Protein AF-A0A257NA33-F1 (afdb_monomer)

Mean predicted aligned error: 7.88 Å

Foldseek 3Di:
DDDLVVLLVVLLVLLVPFDLLLLLLLLLLLLLLLLLLCLPLPDHRVPLDDLVLVLLLNLLLLLLSLVSLLCSVPVDDAPVVLNLVSLVSLVVSLVSNCVVPVQGSSNLSSLSSSLSNLSSDPDPDDSCVVCCVPDPDDDHSSNSSSSSLSSSCSNPRQVQSSVLSVVSSVCSVPDGSNQSQLDASGPDDDDPSSVVSNVSSVVSQVVSVQLCVLSVVVSVSSNHSHDDPSVLSVCLSCPDPVQVVVDRNSSNVVSVVSDPPPPPVPVVVVVVVVVVVVD

Solvent-accessible surface area (backbone atoms only — not comparable to full-atom values): 15005 Å² total; per-residue (Å²): 134,88,60,62,67,64,51,38,54,50,45,35,63,57,38,73,78,50,57,68,50,42,32,27,34,51,6,33,53,32,17,60,73,24,49,38,32,38,23,42,98,86,60,63,53,48,68,48,43,60,81,91,45,44,63,59,33,52,49,28,41,52,49,39,45,51,44,36,52,47,36,49,69,61,75,51,90,68,66,57,69,66,48,50,54,32,48,51,45,25,49,51,49,24,50,46,17,44,76,70,41,82,87,40,44,36,32,25,23,37,45,5,34,44,24,16,34,49,27,61,56,89,70,85,69,65,74,41,66,79,51,49,86,78,49,97,63,90,57,51,32,41,52,18,18,25,49,3,45,44,32,47,34,69,60,71,62,44,66,65,56,52,49,42,52,54,49,51,60,61,40,59,81,77,48,57,35,54,62,57,60,35,37,40,66,51,96,58,88,74,54,71,66,55,53,50,40,42,51,49,21,52,54,48,53,58,71,64,72,39,51,51,61,60,56,52,54,52,50,50,36,39,48,67,20,44,83,77,63,64,69,60,50,51,51,61,72,59,61,54,70,75,42,58,75,62,35,61,46,46,38,31,50,52,54,52,68,70,50,77,79,74,69,70,60,59,65,55,47,52,52,48,55,56,57,67,72,74,114

Sequence (279 aa):
MFDRRRFKDDIETRLRKVPEDKCIAFAVRSAMRVLPLLADRQGVPFRHWKPENKSNYLLAILKNTARGVEYVLTKGHIDYAAAIADAHIIHVAYVEACYHDVDCSTVYAANAAYTAYTACAEYPLTAYEYAHALVPNTYNYKTAAAYTADAAIDVNADVDIIREIQQDLADLEKMIAEKLLQQPLWSKATTKEWQHINSRFRFAVLKLNAGFEVWLDWYDDRLQGKPIDIKLLRQWNNVPKDIQKQGVVAINAYLKSLLPKVETRSVFESCLRYFQRLW

Secondary structure (DSSP, 8-state):
---HHHHHHHHHHHHTTS-HHHHHHHHHHHHHHHGGGGG-SSSSTTTTS-TTTHHHHHHHHHHHHHHHHHHHHH-----HHHHHHHHHHHHHHHHHHHHH-TT-HHHHHHHHHHHHHHHH----STTHHHHTTT--S---HHHHHHHHHHHHHTTT--HHHHHHHHHHHHHHTTS-HHHHHTS-S-SSPPPHHHHHHHHHHHHHHHHT-SSTHHHHHHHHHHHTT----HHHHHHHHT--HHHHTT-HHHHHHHHHHTS----THHHHHHHHHHHTT--

Radius of gyration: 19.15 Å; Cα contacts (8 Å, |Δi|>4): 330; chains: 1; bounding box: 53×40×60 Å

pLDDT: mean 81.94, std 16.79, range [34.72, 98.44]

Structure (mmCIF, N/CA/C/O backbone):
data_AF-A0A257NA33-F1
#
_entry.id   AF-A0A257NA33-F1
#
loop_
_atom_site.group_PDB
_atom_site.id
_atom_site.type_symbol
_atom_site.label_atom_id
_atom_site.label_alt_id
_atom_site.label_comp_id
_atom_site.label_asym_id
_atom_site.label_entity_id
_atom_site.label_seq_id
_atom_site.pdbx_PDB_ins_code
_atom_site.Cartn_x
_atom_site.Cartn_y
_atom_site.Cartn_z
_atom_site.occupancy
_atom_site.B_iso_or_equiv
_atom_site.auth_seq_id
_atom_site.auth_comp_id
_atom_site.auth_asym_id
_atom_site.auth_atom_id
_atom_site.pdbx_PDB_model_num
ATOM 1 N N . MET A 1 1 ? 6.293 20.233 -21.078 1.00 74.94 1 MET A N 1
ATOM 2 C CA . MET A 1 1 ? 4.997 19.705 -20.605 1.00 74.94 1 MET A CA 1
ATOM 3 C C . MET A 1 1 ? 5.117 18.191 -20.543 1.00 74.94 1 MET A C 1
ATOM 5 O O . MET A 1 1 ? 5.649 17.621 -21.487 1.00 74.94 1 MET A O 1
ATOM 9 N N . PHE A 1 2 ? 4.746 17.564 -19.427 1.00 83.25 2 PHE A N 1
ATOM 10 C CA . PHE A 1 2 ? 4.781 16.106 -19.278 1.00 83.25 2 PHE A CA 1
ATOM 11 C C . PHE A 1 2 ? 3.607 15.480 -20.048 1.00 83.25 2 PHE A C 1
ATOM 13 O O . PHE A 1 2 ? 2.466 15.892 -19.850 1.00 83.25 2 PHE A O 1
ATOM 20 N N . ASP A 1 3 ? 3.885 14.526 -20.940 1.00 88.38 3 ASP A N 1
ATOM 21 C CA . ASP A 1 3 ? 2.857 13.800 -21.696 1.00 88.38 3 ASP A CA 1
ATOM 22 C C . ASP A 1 3 ? 2.448 12.538 -20.930 1.00 88.38 3 ASP A C 1
ATOM 24 O O . ASP A 1 3 ? 3.084 11.485 -21.024 1.00 88.38 3 ASP A O 1
ATOM 28 N N . ARG A 1 4 ? 1.379 12.672 -20.142 1.00 83.50 4 ARG A N 1
ATOM 29 C CA . ARG A 1 4 ? 0.862 11.605 -19.284 1.00 83.50 4 ARG A CA 1
ATOM 30 C C . ARG A 1 4 ? 0.393 10.387 -20.072 1.00 83.50 4 ARG A C 1
ATOM 32 O O . ARG A 1 4 ? 0.693 9.265 -19.675 1.00 83.50 4 ARG A O 1
ATOM 39 N N . ARG A 1 5 ? -0.323 10.592 -21.184 1.00 85.94 5 ARG A N 1
ATOM 40 C CA . ARG A 1 5 ? -0.850 9.480 -21.987 1.00 85.94 5 ARG A CA 1
ATOM 41 C C . ARG A 1 5 ? 0.302 8.657 -22.542 1.00 85.94 5 ARG A C 1
ATOM 43 O O . ARG A 1 5 ? 0.338 7.451 -22.331 1.00 85.94 5 ARG A O 1
ATOM 50 N N . ARG A 1 6 ? 1.290 9.324 -23.143 1.00 89.56 6 ARG A N 1
ATOM 51 C CA . ARG A 1 6 ? 2.492 8.656 -23.645 1.00 89.56 6 ARG A CA 1
ATOM 52 C C . ARG A 1 6 ? 3.256 7.934 -22.539 1.00 89.56 6 ARG A C 1
ATOM 54 O O . ARG A 1 6 ? 3.765 6.843 -22.774 1.00 89.56 6 ARG A O 1
ATOM 61 N N . PHE A 1 7 ? 3.354 8.530 -21.351 1.00 88.25 7 PHE A N 1
ATOM 62 C CA . PHE A 1 7 ? 4.012 7.894 -20.215 1.00 88.25 7 PHE A CA 1
ATOM 63 C C . PHE A 1 7 ? 3.287 6.614 -19.780 1.00 88.25 7 PHE A C 1
ATOM 65 O O . PHE A 1 7 ? 3.921 5.573 -19.637 1.00 88.25 7 PHE A O 1
ATOM 72 N N . LYS A 1 8 ? 1.959 6.657 -19.637 1.00 85.81 8 LYS A N 1
ATOM 73 C CA . LYS A 1 8 ? 1.147 5.473 -19.333 1.00 85.81 8 LYS A CA 1
ATOM 74 C C . LYS A 1 8 ? 1.299 4.388 -20.405 1.00 85.81 8 LYS A C 1
ATOM 76 O O . LYS A 1 8 ? 1.527 3.230 -20.057 1.00 85.81 8 LYS A O 1
ATOM 81 N N . ASP A 1 9 ? 1.220 4.757 -21.682 1.00 87.88 9 ASP A N 1
ATOM 82 C CA . ASP A 1 9 ? 1.358 3.822 -22.805 1.00 87.88 9 ASP A CA 1
ATOM 83 C C . ASP A 1 9 ? 2.738 3.136 -22.807 1.00 87.88 9 ASP A C 1
ATOM 85 O O . ASP A 1 9 ? 2.847 1.941 -23.109 1.00 87.88 9 ASP A O 1
ATOM 89 N N . ASP A 1 10 ? 3.797 3.861 -22.423 1.00 91.38 10 ASP A N 1
ATOM 90 C CA . ASP A 1 10 ? 5.140 3.301 -22.237 1.00 91.38 10 ASP A CA 1
ATOM 91 C C . ASP A 1 10 ? 5.171 2.277 -21.093 1.00 91.38 10 ASP A C 1
ATOM 93 O O . ASP A 1 10 ? 5.651 1.156 -21.285 1.00 91.38 10 ASP A O 1
ATOM 97 N N . ILE A 1 11 ? 4.587 2.602 -19.932 1.00 91.06 11 ILE A N 1
ATOM 98 C CA . ILE A 1 11 ? 4.479 1.658 -18.808 1.00 91.06 11 ILE A CA 1
ATOM 99 C C . ILE A 1 11 ? 3.744 0.389 -19.230 1.00 91.06 11 ILE A C 1
ATOM 101 O O . ILE A 1 11 ? 4.264 -0.711 -19.032 1.00 91.06 11 ILE A O 1
ATOM 105 N N . GLU A 1 12 ? 2.562 0.517 -19.837 1.00 88.06 12 GLU A N 1
ATOM 106 C CA . GLU A 1 12 ? 1.783 -0.633 -20.305 1.00 88.06 12 GLU A CA 1
ATOM 107 C C . GLU A 1 12 ? 2.597 -1.495 -21.272 1.00 88.06 12 GLU A C 1
ATOM 109 O O . GLU A 1 12 ? 2.644 -2.722 -21.142 1.00 88.06 12 GLU A O 1
ATOM 114 N N . THR A 1 13 ? 3.282 -0.858 -22.221 1.00 91.94 13 THR A N 1
ATOM 115 C CA . THR A 1 13 ? 4.110 -1.540 -23.218 1.00 91.94 13 THR A CA 1
ATOM 116 C C . THR A 1 13 ? 5.258 -2.309 -22.571 1.00 91.94 13 THR A C 1
ATOM 118 O O . THR A 1 13 ? 5.511 -3.459 -22.944 1.00 91.94 13 THR A O 1
ATOM 121 N N . ARG A 1 14 ? 5.936 -1.720 -21.581 1.00 92.94 14 ARG A N 1
ATOM 122 C CA . ARG A 1 14 ? 7.042 -2.369 -20.866 1.00 92.94 14 ARG A CA 1
ATOM 123 C C . ARG A 1 14 ? 6.547 -3.522 -19.998 1.00 92.94 14 ARG A C 1
ATOM 125 O O . ARG A 1 14 ? 7.085 -4.625 -20.094 1.00 92.94 14 ARG A O 1
ATOM 132 N N . LEU A 1 15 ? 5.475 -3.317 -19.230 1.00 91.81 15 LEU A N 1
ATOM 133 C CA . LEU A 1 15 ? 4.913 -4.343 -18.350 1.00 91.81 15 LEU A CA 1
ATOM 134 C C . LEU A 1 15 ? 4.376 -5.559 -19.120 1.00 91.81 15 LEU A C 1
ATOM 136 O O . LEU A 1 15 ? 4.419 -6.667 -18.594 1.00 91.81 15 LEU A O 1
ATOM 140 N N . ARG A 1 16 ? 3.970 -5.428 -20.395 1.00 90.31 16 ARG A N 1
ATOM 141 C CA . ARG A 1 16 ? 3.522 -6.572 -21.226 1.00 90.31 16 ARG A CA 1
ATOM 142 C C . ARG A 1 16 ? 4.495 -7.747 -21.271 1.00 90.31 16 ARG A C 1
ATOM 144 O O . ARG A 1 16 ? 4.037 -8.882 -21.414 1.00 90.31 16 ARG A O 1
ATOM 151 N N . LYS A 1 17 ? 5.797 -7.497 -21.140 1.00 91.31 17 LYS A N 1
ATOM 152 C CA . LYS A 1 17 ? 6.854 -8.522 -21.191 1.00 91.31 17 LYS A CA 1
ATOM 153 C C . LYS A 1 17 ? 7.349 -8.952 -19.808 1.00 91.31 17 LYS A C 1
ATOM 155 O O . LYS A 1 17 ? 8.207 -9.822 -19.712 1.00 91.31 17 LYS A O 1
ATOM 160 N N . VAL A 1 18 ? 6.830 -8.338 -18.749 1.00 92.88 18 VAL A N 1
ATOM 161 C CA . VAL A 1 18 ? 7.265 -8.569 -17.375 1.00 92.88 18 VAL A CA 1
ATOM 162 C C . VAL A 1 18 ? 6.433 -9.704 -16.752 1.00 92.88 18 VAL A C 1
ATOM 164 O O . VAL A 1 18 ? 5.216 -9.750 -16.969 1.00 92.88 18 VAL A O 1
ATOM 167 N N . PRO A 1 19 ? 7.063 -10.629 -15.997 1.00 93.12 19 PRO A N 1
ATOM 168 C CA . PRO A 1 19 ? 6.362 -11.616 -15.180 1.00 93.12 19 PRO A CA 1
ATOM 169 C C . PRO A 1 19 ? 5.319 -10.994 -14.244 1.00 93.12 19 PRO A C 1
ATOM 171 O O . PRO A 1 19 ? 5.438 -9.845 -13.818 1.00 93.12 19 PRO A O 1
ATOM 174 N N . GLU A 1 20 ? 4.291 -11.765 -13.916 1.00 88.69 20 GLU A N 1
ATOM 175 C CA . GLU A 1 20 ? 3.151 -11.311 -13.117 1.00 88.69 20 GLU A CA 1
ATOM 176 C C . GLU A 1 20 ? 3.551 -10.756 -11.751 1.00 88.69 20 GLU A C 1
ATOM 178 O O . GLU A 1 20 ? 3.210 -9.627 -11.400 1.00 88.69 20 GLU A O 1
ATOM 183 N N . ASP A 1 21 ? 4.346 -11.510 -11.003 1.00 91.00 21 ASP A N 1
ATOM 184 C CA . ASP A 1 21 ? 4.777 -11.122 -9.670 1.00 91.00 21 ASP A CA 1
ATOM 185 C C . ASP A 1 21 ? 5.550 -9.801 -9.635 1.00 91.00 21 ASP A C 1
ATOM 187 O O . ASP A 1 21 ? 5.409 -9.010 -8.703 1.00 91.00 21 ASP A O 1
ATOM 191 N N . LYS A 1 22 ? 6.351 -9.545 -10.667 1.00 95.00 22 LYS A N 1
ATOM 192 C CA . LYS A 1 22 ? 7.069 -8.289 -10.858 1.00 95.00 22 LYS A CA 1
ATOM 193 C C . LYS A 1 22 ? 6.116 -7.132 -11.151 1.00 95.00 22 LYS A C 1
ATOM 195 O O . LYS A 1 22 ? 6.315 -6.048 -10.608 1.00 95.00 22 LYS A O 1
ATOM 200 N N . CYS A 1 23 ? 5.073 -7.355 -11.952 1.00 90.69 23 CYS A N 1
ATOM 201 C CA . CYS A 1 23 ? 4.033 -6.350 -12.191 1.00 90.69 23 CYS A CA 1
ATOM 202 C C . CYS A 1 23 ? 3.284 -6.008 -10.897 1.00 90.69 23 CYS A C 1
ATOM 204 O O . CYS A 1 23 ? 3.041 -4.837 -10.619 1.00 90.69 23 CYS A O 1
ATOM 206 N N . ILE A 1 24 ? 2.972 -7.016 -10.081 1.00 89.06 24 ILE A N 1
ATOM 207 C CA . ILE A 1 24 ? 2.307 -6.823 -8.790 1.00 89.06 24 ILE A CA 1
ATOM 208 C C . ILE A 1 24 ? 3.212 -6.070 -7.818 1.00 89.06 24 ILE A C 1
ATOM 210 O O . ILE A 1 24 ? 2.778 -5.096 -7.209 1.00 89.06 24 ILE A O 1
ATOM 214 N N . ALA A 1 25 ? 4.483 -6.464 -7.701 1.00 94.88 25 ALA A N 1
ATOM 215 C CA . ALA A 1 25 ? 5.446 -5.761 -6.858 1.00 94.88 25 ALA A CA 1
ATOM 216 C C . ALA A 1 25 ? 5.578 -4.283 -7.255 1.00 94.88 25 ALA A C 1
ATOM 218 O O . ALA A 1 25 ? 5.599 -3.401 -6.394 1.00 94.88 25 ALA A O 1
ATOM 219 N N . PHE A 1 26 ? 5.617 -4.012 -8.561 1.00 95.06 26 PHE A N 1
ATOM 220 C CA . PHE A 1 26 ? 5.625 -2.664 -9.117 1.00 95.06 26 PHE A CA 1
ATOM 221 C C . PHE A 1 26 ? 4.348 -1.878 -8.778 1.00 95.06 26 PHE A C 1
ATOM 223 O O . PHE A 1 26 ? 4.432 -0.725 -8.346 1.00 95.06 26 PHE A O 1
ATOM 230 N N . ALA A 1 27 ? 3.174 -2.498 -8.917 1.00 89.69 27 ALA A N 1
ATOM 231 C CA . ALA A 1 27 ? 1.895 -1.879 -8.576 1.00 89.69 27 ALA A CA 1
ATOM 232 C C . ALA A 1 27 ? 1.823 -1.540 -7.081 1.00 89.69 27 ALA A C 1
ATOM 234 O O . ALA A 1 27 ? 1.563 -0.399 -6.712 1.00 89.69 27 ALA A O 1
ATOM 235 N N . VAL A 1 28 ? 2.151 -2.495 -6.209 1.00 92.62 28 VAL A N 1
ATOM 236 C CA . VAL A 1 28 ? 2.166 -2.311 -4.752 1.00 92.62 28 VAL A CA 1
ATOM 237 C C . VAL A 1 28 ? 3.073 -1.148 -4.347 1.00 92.62 28 VAL A C 1
ATOM 239 O O . VAL A 1 28 ? 2.652 -0.280 -3.583 1.00 92.62 28 VAL A O 1
ATOM 242 N N . ARG A 1 29 ? 4.295 -1.075 -4.889 1.00 95.69 29 ARG A N 1
ATOM 243 C CA . ARG A 1 29 ? 5.213 0.044 -4.615 1.00 95.69 29 ARG A CA 1
ATOM 244 C C . ARG A 1 29 ? 4.663 1.374 -5.124 1.00 95.69 29 ARG A C 1
ATOM 246 O O . ARG A 1 29 ? 4.744 2.377 -4.419 1.00 95.69 29 ARG A O 1
ATOM 253 N N . SER A 1 30 ? 4.068 1.392 -6.313 1.00 91.50 30 SER A N 1
ATOM 254 C CA . SER A 1 30 ? 3.428 2.592 -6.867 1.00 91.50 30 SER A CA 1
ATOM 255 C C . SER A 1 30 ? 2.273 3.079 -5.981 1.00 91.50 30 SER A C 1
ATOM 257 O O . SER A 1 30 ? 2.215 4.262 -5.655 1.00 91.50 30 SER A O 1
ATOM 259 N N . ALA A 1 31 ? 1.422 2.169 -5.496 1.00 89.00 31 ALA A N 1
ATOM 260 C CA . ALA A 1 31 ? 0.332 2.485 -4.574 1.00 89.00 31 ALA A CA 1
ATOM 261 C C . ALA A 1 31 ? 0.838 3.007 -3.220 1.00 89.00 31 ALA A C 1
ATOM 263 O O . ALA A 1 31 ? 0.349 4.023 -2.725 1.00 89.00 31 ALA A O 1
ATOM 264 N N . MET A 1 32 ? 1.863 2.369 -2.640 1.00 93.62 32 MET A N 1
ATOM 265 C CA . MET A 1 32 ? 2.479 2.830 -1.390 1.00 93.62 32 MET A CA 1
ATOM 266 C C . MET A 1 32 ? 3.017 4.258 -1.506 1.00 93.62 32 MET A C 1
ATOM 268 O O . MET A 1 32 ? 2.864 5.037 -0.568 1.00 93.62 32 MET A O 1
ATOM 272 N N . ARG A 1 33 ? 3.613 4.625 -2.651 1.00 92.81 33 ARG A N 1
ATOM 273 C CA . ARG A 1 33 ? 4.151 5.979 -2.860 1.00 92.81 33 ARG A CA 1
ATOM 274 C C . ARG A 1 33 ? 3.084 7.051 -2.818 1.00 92.81 33 ARG A C 1
ATOM 276 O O . ARG A 1 33 ? 3.408 8.171 -2.467 1.00 92.81 33 ARG A O 1
ATOM 283 N N . VAL A 1 34 ? 1.835 6.740 -3.140 1.00 90.12 34 VAL A N 1
ATOM 284 C CA . VAL A 1 34 ? 0.762 7.745 -3.170 1.00 90.12 34 VAL A CA 1
ATOM 285 C C . VAL A 1 34 ? -0.179 7.683 -1.990 1.00 90.12 34 VAL A C 1
ATOM 287 O O . VAL A 1 34 ? -1.039 8.548 -1.855 1.00 90.12 34 VAL A O 1
ATOM 290 N N . LEU A 1 35 ? 0.031 6.741 -1.074 1.00 90.56 35 LEU A N 1
ATOM 291 C CA . LEU A 1 35 ? -0.750 6.635 0.150 1.00 90.56 35 LEU A CA 1
ATOM 292 C C . LEU A 1 35 ? -0.831 7.964 0.936 1.00 90.56 35 LEU A C 1
ATOM 294 O O . LEU A 1 35 ? -1.935 8.327 1.350 1.00 90.56 35 LEU A O 1
ATOM 298 N N . PRO A 1 36 ? 0.254 8.761 1.076 1.00 92.00 36 PRO A N 1
ATOM 299 C CA . PRO A 1 36 ? 0.175 10.049 1.765 1.00 92.00 36 PRO A CA 1
ATOM 300 C C . PRO A 1 36 ? -0.788 11.073 1.152 1.00 92.00 36 PRO A C 1
ATOM 302 O O . PRO A 1 36 ? -1.235 11.992 1.838 1.00 92.00 36 PRO A O 1
ATOM 305 N N . LEU A 1 37 ? -1.151 10.913 -0.120 1.00 87.50 37 LEU A N 1
ATOM 306 C CA . LEU A 1 37 ? -2.056 11.817 -0.833 1.00 87.50 37 LEU A CA 1
ATOM 307 C C . LEU A 1 37 ? -3.520 11.650 -0.399 1.00 87.50 37 LEU A C 1
ATOM 309 O O . LEU A 1 37 ? -4.346 12.527 -0.650 1.00 87.50 37 LEU A O 1
ATOM 313 N N . LEU A 1 38 ? -3.842 10.583 0.343 1.00 85.69 38 LEU A N 1
ATOM 314 C CA . LEU A 1 38 ? -5.141 10.435 1.008 1.00 85.69 38 LEU A CA 1
ATOM 315 C C . LEU A 1 38 ? -5.408 11.535 2.051 1.00 85.69 38 LEU A C 1
ATOM 317 O O . LEU A 1 38 ? -6.556 11.800 2.411 1.00 85.69 38 LEU A O 1
ATOM 321 N N . ALA A 1 39 ? -4.355 12.186 2.549 1.00 83.12 39 ALA A N 1
ATOM 322 C CA . ALA A 1 39 ? -4.475 13.269 3.516 1.00 83.12 39 ALA A CA 1
ATOM 323 C C . ALA A 1 39 ? -4.721 14.649 2.892 1.00 83.12 39 ALA A C 1
ATOM 325 O O . ALA A 1 39 ? -4.802 15.619 3.647 1.00 83.12 39 ALA A O 1
ATOM 326 N N . ASP A 1 40 ? -4.879 14.701 1.564 1.00 73.75 40 ASP A N 1
ATOM 327 C CA . ASP A 1 40 ? -5.051 15.900 0.742 1.00 73.75 40 ASP A CA 1
ATOM 328 C C . ASP A 1 40 ? -3.899 16.922 0.902 1.00 73.75 40 ASP A C 1
ATOM 330 O O . ASP A 1 40 ? -3.431 17.242 1.997 1.00 73.75 40 ASP A O 1
ATOM 334 N N . ARG A 1 41 ? -3.416 17.483 -0.211 1.00 67.38 41 ARG A N 1
ATOM 335 C CA . ARG A 1 41 ? -2.382 18.528 -0.185 1.00 67.38 41 ARG A CA 1
ATOM 336 C C . ARG A 1 41 ? -2.910 19.845 0.391 1.00 67.38 41 ARG A C 1
ATOM 338 O O . ARG A 1 41 ? -2.135 20.595 0.982 1.00 67.38 41 ARG A O 1
ATOM 345 N N . GLN A 1 42 ? -4.204 20.140 0.260 1.00 67.12 42 GLN A N 1
ATOM 346 C CA . GLN A 1 42 ? -4.730 21.497 0.486 1.00 67.12 42 GLN A CA 1
ATOM 347 C C . GLN A 1 42 ? -5.903 21.571 1.474 1.00 67.12 42 GLN A C 1
ATOM 349 O O . GLN A 1 42 ? -6.251 22.663 1.914 1.00 67.12 42 GLN A O 1
ATOM 354 N N . GLY A 1 43 ? -6.472 20.434 1.880 1.00 73.19 43 GLY A N 1
ATOM 355 C CA . GLY A 1 43 ? -7.688 20.401 2.689 1.00 73.19 43 GLY A CA 1
ATOM 356 C C . GLY A 1 43 ? -7.614 19.562 3.960 1.00 73.19 43 GLY A C 1
ATOM 357 O O . GLY A 1 43 ? -6.549 19.217 4.478 1.00 73.19 43 GLY A O 1
ATOM 358 N N . VAL A 1 44 ? -8.802 19.263 4.484 1.00 81.62 44 VAL A N 1
ATOM 359 C CA . VAL A 1 44 ? -8.986 18.369 5.627 1.00 81.62 44 VAL A CA 1
ATOM 360 C C . VAL A 1 44 ? -8.642 16.938 5.187 1.00 81.62 44 VAL A C 1
ATOM 362 O O . VAL A 1 44 ? -9.234 16.442 4.228 1.00 81.62 44 VAL A O 1
ATOM 365 N N . PRO A 1 45 ? -7.727 16.243 5.881 1.00 85.12 45 PRO A N 1
ATOM 366 C CA . PRO A 1 45 ? -7.397 14.864 5.555 1.00 85.12 45 PRO A CA 1
ATOM 367 C C . PRO A 1 45 ? -8.620 13.950 5.509 1.00 85.12 45 PRO A C 1
ATOM 369 O O . PRO A 1 45 ? -9.508 14.025 6.370 1.00 85.12 45 PRO A O 1
ATOM 372 N N . PHE A 1 46 ? -8.660 13.075 4.502 1.00 87.50 46 PHE A N 1
ATOM 373 C CA . PHE A 1 46 ? -9.780 12.166 4.265 1.00 87.50 46 PHE A CA 1
ATOM 374 C C . PHE A 1 46 ? -11.140 12.879 4.127 1.00 87.50 46 PHE A C 1
ATOM 376 O O . PHE A 1 46 ? -12.169 12.271 4.413 1.00 87.50 46 PHE A O 1
ATOM 383 N N . ARG A 1 47 ? -11.192 14.172 3.752 1.00 85.25 47 ARG A N 1
ATOM 384 C CA . ARG A 1 47 ? -12.460 14.935 3.624 1.00 85.25 47 ARG A CA 1
ATOM 385 C C . ARG A 1 47 ? -13.478 14.289 2.690 1.00 85.25 47 ARG A C 1
ATOM 387 O O . ARG A 1 47 ? -14.669 14.507 2.846 1.00 85.25 47 ARG A O 1
ATOM 394 N N . HIS A 1 48 ? -12.977 13.505 1.749 1.00 82.56 48 HIS A N 1
ATOM 395 C CA . HIS A 1 48 ? -13.730 12.815 0.715 1.00 82.56 48 HIS A CA 1
ATOM 396 C C . HIS A 1 48 ? -14.518 11.607 1.234 1.00 82.56 48 HIS A C 1
ATOM 398 O O . HIS A 1 48 ? -15.370 11.083 0.530 1.00 82.56 48 HIS A O 1
ATOM 404 N N . TRP A 1 49 ? -14.229 11.157 2.455 1.00 88.69 49 TRP A N 1
ATOM 405 C CA . TRP A 1 49 ? -14.899 10.026 3.080 1.00 88.69 49 TRP A CA 1
ATOM 406 C C . TRP A 1 49 ? -15.761 10.494 4.237 1.00 88.69 49 TRP A C 1
ATOM 408 O O . TRP A 1 49 ? -15.345 11.342 5.043 1.00 88.69 49 TRP A O 1
ATOM 418 N N . LYS A 1 50 ? -16.927 9.866 4.382 1.00 89.88 50 LYS A N 1
ATOM 419 C CA . LYS A 1 50 ? -17.769 10.074 5.560 1.00 89.88 50 LYS A CA 1
ATOM 420 C C . LYS A 1 50 ? -16.990 9.727 6.836 1.00 89.88 50 LYS A C 1
ATOM 422 O O . LYS A 1 50 ? -16.284 8.712 6.841 1.00 89.88 50 LYS A O 1
ATOM 427 N N . PRO A 1 51 ? -17.069 10.542 7.907 1.00 91.81 51 PRO A N 1
ATOM 428 C CA . PRO A 1 51 ? -16.301 10.336 9.137 1.00 91.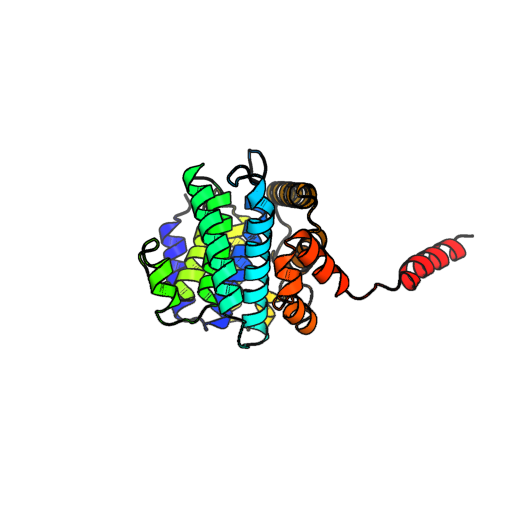81 51 PRO A CA 1
ATOM 429 C C . PRO A 1 51 ? -16.343 8.904 9.686 1.00 91.81 51 PRO A C 1
ATOM 431 O O . PRO A 1 51 ? -15.300 8.362 10.044 1.00 91.81 51 PRO A O 1
ATOM 434 N N . GLU A 1 52 ? -17.518 8.282 9.683 1.00 93.81 52 GLU A N 1
ATOM 435 C CA . GLU A 1 52 ? -17.776 6.921 10.155 1.00 93.81 52 GLU A CA 1
ATOM 436 C C . GLU A 1 52 ? -17.088 5.827 9.320 1.00 93.81 52 GLU A C 1
ATOM 438 O O . GLU A 1 52 ? -16.803 4.745 9.834 1.00 93.81 52 GLU A O 1
ATOM 443 N N . ASN A 1 53 ? -16.753 6.111 8.058 1.00 94.31 53 ASN A N 1
ATOM 444 C CA . ASN A 1 53 ? -16.156 5.145 7.137 1.00 94.31 53 ASN A CA 1
ATOM 445 C C . ASN A 1 53 ? -14.628 5.261 7.036 1.00 94.31 53 ASN A C 1
ATOM 447 O O . ASN A 1 53 ? -13.977 4.313 6.592 1.00 94.31 53 ASN A O 1
ATOM 451 N N . LYS A 1 54 ? -14.034 6.382 7.476 1.00 94.00 54 LYS A N 1
ATOM 452 C CA . LYS A 1 54 ? -12.600 6.690 7.289 1.00 94.00 54 LYS A CA 1
ATOM 453 C C . LYS A 1 54 ? -11.675 5.562 7.738 1.00 94.00 54 LYS A C 1
ATOM 455 O O . LYS A 1 54 ? -10.781 5.160 6.996 1.00 94.00 54 LYS A O 1
ATOM 460 N N . SER A 1 55 ? -11.906 5.033 8.937 1.00 96.44 55 SER A N 1
ATOM 461 C CA . SER A 1 55 ? -11.091 3.954 9.501 1.00 96.44 55 SER A CA 1
ATOM 462 C C . SER A 1 55 ? -11.254 2.643 8.727 1.00 96.44 55 SER A C 1
ATOM 464 O O . SER A 1 55 ? -10.268 1.954 8.487 1.00 96.44 55 SER A O 1
ATOM 466 N N . ASN A 1 56 ? -12.471 2.306 8.291 1.00 95.25 56 ASN A N 1
ATOM 467 C CA . ASN A 1 56 ? -12.713 1.091 7.507 1.00 95.25 56 ASN A CA 1
ATOM 468 C C . ASN A 1 56 ? -12.020 1.169 6.142 1.00 95.25 56 ASN A C 1
ATOM 470 O O . ASN A 1 56 ? -11.345 0.225 5.737 1.00 95.25 56 ASN A O 1
ATOM 474 N N . TYR A 1 57 ? -12.133 2.312 5.464 1.00 93.12 57 TYR A N 1
ATOM 475 C CA . TYR A 1 57 ? -11.506 2.535 4.163 1.00 93.12 57 TYR A CA 1
ATOM 476 C C . TYR A 1 57 ? -9.986 2.502 4.243 1.00 93.12 57 TYR A C 1
ATOM 478 O O . TYR A 1 57 ? -9.344 1.787 3.473 1.00 93.12 57 TYR A O 1
ATOM 486 N N . LEU A 1 58 ? -9.403 3.208 5.215 1.00 94.75 58 LEU A N 1
ATOM 487 C CA . LEU A 1 58 ? -7.959 3.203 5.405 1.00 94.75 58 LEU A CA 1
ATOM 488 C C . LEU A 1 58 ? -7.435 1.796 5.727 1.00 94.75 58 LEU A C 1
ATOM 490 O O . LEU A 1 58 ? -6.440 1.369 5.142 1.00 94.75 58 LEU A O 1
ATOM 494 N N . LEU A 1 59 ? -8.112 1.053 6.611 1.00 95.88 59 LEU A N 1
ATOM 495 C CA . LEU A 1 59 ? -7.732 -0.325 6.927 1.00 95.88 59 LEU A CA 1
ATOM 496 C C . LEU A 1 59 ? -7.791 -1.224 5.686 1.00 95.88 59 LEU A C 1
ATOM 498 O O . LEU A 1 59 ? -6.856 -1.987 5.452 1.00 95.88 59 LEU A O 1
ATOM 502 N N . ALA A 1 60 ? -8.854 -1.132 4.883 1.00 91.44 60 ALA A N 1
ATOM 503 C CA . ALA A 1 60 ? -9.004 -1.937 3.673 1.00 91.44 60 ALA A CA 1
ATOM 504 C C . ALA A 1 60 ? -7.880 -1.662 2.659 1.00 91.44 60 ALA A C 1
ATOM 506 O O . ALA A 1 60 ? -7.309 -2.606 2.109 1.00 91.44 60 ALA A O 1
ATOM 507 N N . ILE A 1 61 ? -7.512 -0.390 2.463 1.00 89.62 61 ILE A N 1
ATOM 508 C CA . ILE A 1 61 ? -6.391 0.035 1.607 1.00 89.62 61 ILE A CA 1
ATOM 509 C C . ILE A 1 61 ? -5.063 -0.565 2.095 1.00 89.62 61 ILE A C 1
ATOM 511 O O . ILE A 1 61 ? -4.326 -1.178 1.316 1.00 89.62 61 ILE A O 1
ATOM 515 N N . LEU A 1 62 ? -4.765 -0.424 3.389 1.00 94.75 62 LEU A N 1
ATOM 516 C CA . LEU A 1 62 ? -3.520 -0.907 3.992 1.00 94.75 62 LEU A CA 1
ATOM 517 C C . LEU A 1 62 ? -3.414 -2.437 3.938 1.00 94.75 62 LEU A C 1
ATOM 519 O O . LEU A 1 62 ? -2.400 -2.965 3.481 1.00 94.75 62 LEU A O 1
ATOM 523 N N . LYS A 1 63 ? -4.485 -3.151 4.313 1.00 92.62 63 LYS A N 1
ATOM 524 C CA . LYS A 1 63 ? -4.546 -4.619 4.249 1.00 92.62 63 LYS A CA 1
ATOM 525 C C . LYS A 1 63 ? -4.367 -5.140 2.830 1.00 92.62 63 LYS A C 1
ATOM 527 O O . LYS A 1 63 ? -3.624 -6.091 2.626 1.00 92.62 63 LYS A O 1
ATOM 532 N N . ASN A 1 64 ? -5.011 -4.534 1.834 1.00 87.44 64 ASN A N 1
ATOM 533 C CA . ASN A 1 64 ? -4.847 -4.984 0.450 1.00 87.44 64 ASN A CA 1
ATOM 534 C C . ASN A 1 64 ? -3.436 -4.752 -0.081 1.00 87.44 64 ASN A C 1
ATOM 536 O O . ASN A 1 64 ? -2.878 -5.624 -0.744 1.00 87.44 64 ASN A O 1
ATOM 540 N N . THR A 1 65 ? -2.826 -3.627 0.282 1.00 91.00 65 THR A N 1
ATOM 541 C CA . THR A 1 65 ? -1.420 -3.372 -0.035 1.00 91.00 65 THR A CA 1
ATOM 542 C C . THR A 1 65 ? -0.523 -4.446 0.600 1.00 91.00 65 THR A C 1
ATOM 544 O O . THR A 1 65 ? 0.338 -5.016 -0.071 1.00 91.00 65 THR A O 1
ATOM 547 N N . ALA A 1 66 ? -0.759 -4.789 1.870 1.00 93.81 66 ALA A N 1
ATOM 548 C CA . ALA A 1 66 ? -0.038 -5.846 2.578 1.00 93.81 66 ALA A CA 1
ATOM 549 C C . ALA A 1 66 ? -0.267 -7.249 1.986 1.00 93.81 66 ALA A C 1
ATOM 551 O O . ALA A 1 66 ? 0.662 -8.057 1.945 1.00 93.81 66 ALA A O 1
ATOM 552 N N . ARG A 1 67 ? -1.462 -7.546 1.466 1.00 91.12 67 ARG A N 1
ATOM 553 C CA . ARG A 1 67 ? -1.735 -8.793 0.732 1.00 91.12 67 ARG A CA 1
ATOM 554 C C . ARG A 1 67 ? -0.992 -8.873 -0.590 1.00 91.12 67 ARG A C 1
ATOM 556 O O . ARG A 1 67 ? -0.469 -9.934 -0.908 1.00 91.12 67 ARG A O 1
ATOM 563 N N . GLY A 1 68 ? -0.891 -7.770 -1.331 1.00 90.06 68 GLY A N 1
ATOM 564 C CA . GLY A 1 68 ? -0.088 -7.742 -2.553 1.00 90.06 68 GLY A CA 1
ATOM 565 C C . GLY A 1 68 ? 1.390 -8.023 -2.276 1.00 90.06 68 GLY A C 1
ATOM 566 O O . GLY A 1 68 ? 2.027 -8.784 -3.003 1.00 90.06 68 GLY A O 1
ATOM 567 N N . VAL A 1 69 ? 1.916 -7.499 -1.163 1.00 94.62 69 VAL A N 1
ATOM 568 C CA . VAL A 1 69 ? 3.254 -7.866 -0.673 1.00 94.62 69 VAL A CA 1
ATOM 569 C C . VAL A 1 69 ? 3.339 -9.367 -0.373 1.00 94.62 69 VAL A C 1
ATOM 571 O O . VAL A 1 69 ? 4.257 -10.031 -0.849 1.00 94.62 69 VAL A O 1
ATOM 574 N N . GLU A 1 70 ? 2.391 -9.925 0.385 1.00 93.56 70 GLU A N 1
ATOM 575 C CA . GLU A 1 70 ? 2.397 -11.353 0.732 1.00 93.56 70 GLU A CA 1
ATOM 576 C C . GLU A 1 70 ? 2.344 -12.249 -0.507 1.00 93.56 70 GLU A C 1
ATOM 578 O O . GLU A 1 70 ? 3.106 -13.214 -0.592 1.00 93.56 70 GLU A O 1
ATOM 583 N N . TYR A 1 71 ? 1.487 -11.919 -1.475 1.00 91.50 71 TYR A N 1
ATOM 584 C CA . TYR A 1 71 ? 1.357 -12.661 -2.725 1.00 91.50 71 TYR A CA 1
ATOM 585 C C . TYR A 1 71 ? 2.701 -12.787 -3.433 1.00 91.50 71 TYR A C 1
ATOM 587 O O . TYR A 1 71 ? 3.148 -13.886 -3.762 1.00 91.50 71 TYR A O 1
ATOM 595 N N . VAL A 1 72 ? 3.398 -11.662 -3.601 1.00 93.12 72 VAL A N 1
ATOM 596 C CA . VAL A 1 72 ? 4.695 -11.637 -4.276 1.00 93.12 72 VAL A CA 1
ATOM 597 C C . VAL A 1 72 ? 5.728 -12.484 -3.537 1.00 93.12 72 VAL A C 1
ATOM 599 O O . VAL A 1 72 ? 6.492 -13.193 -4.195 1.00 93.12 72 VAL A O 1
ATOM 602 N N . LEU A 1 73 ? 5.765 -12.415 -2.205 1.00 94.00 73 LEU A N 1
ATOM 603 C CA . LEU A 1 73 ? 6.774 -13.102 -1.393 1.00 94.00 73 LEU A CA 1
ATOM 604 C C . LEU A 1 73 ? 6.516 -14.597 -1.237 1.00 94.00 73 LEU A C 1
ATOM 606 O O . LEU A 1 73 ? 7.450 -15.373 -1.073 1.00 94.00 73 LEU A O 1
ATOM 610 N N . THR A 1 74 ? 5.254 -15.007 -1.240 1.00 91.38 74 THR A N 1
ATOM 611 C CA . THR A 1 74 ? 4.888 -16.386 -0.912 1.00 91.38 74 THR A CA 1
ATOM 612 C C . THR A 1 74 ? 4.466 -17.195 -2.123 1.00 91.38 74 THR A C 1
ATOM 614 O O . THR A 1 74 ? 4.473 -18.422 -2.036 1.00 91.38 74 THR A O 1
ATOM 617 N N . LYS A 1 75 ? 4.053 -16.526 -3.211 1.00 84.62 75 LYS A N 1
ATOM 618 C CA . LYS A 1 75 ? 3.307 -17.124 -4.333 1.00 84.62 75 LYS A CA 1
ATOM 619 C C . LYS A 1 75 ? 2.118 -17.971 -3.862 1.00 84.62 75 LYS A C 1
ATOM 621 O O . LYS A 1 75 ? 1.711 -18.912 -4.534 1.00 84.62 75 LYS A O 1
ATOM 626 N N . GLY A 1 76 ? 1.641 -17.706 -2.647 1.00 73.81 76 GLY A N 1
ATOM 627 C CA . GLY A 1 76 ? 0.692 -18.547 -1.944 1.00 73.81 76 GLY A CA 1
ATOM 628 C C . GLY A 1 76 ? -0.739 -18.138 -2.240 1.00 73.81 76 GLY A C 1
ATOM 629 O O . GLY A 1 76 ? -1.016 -17.001 -2.620 1.00 73.81 76 GLY A O 1
ATOM 630 N N . HIS A 1 77 ? -1.658 -19.070 -1.999 1.00 69.00 77 HIS A N 1
ATOM 631 C CA . HIS A 1 77 ? -3.081 -18.771 -2.001 1.00 69.00 77 HIS A CA 1
ATOM 632 C C . HIS A 1 77 ? -3.402 -17.744 -0.913 1.00 69.00 77 HIS A C 1
ATOM 634 O O . HIS A 1 77 ? -3.249 -18.010 0.279 1.00 69.00 77 HIS A O 1
ATOM 640 N N . ILE A 1 78 ? -3.858 -16.574 -1.346 1.00 75.31 78 ILE A N 1
ATOM 641 C CA . ILE A 1 78 ? -4.467 -15.569 -0.480 1.00 75.31 78 ILE A CA 1
ATOM 642 C C . ILE A 1 78 ? -5.892 -16.041 -0.151 1.00 75.31 78 ILE A C 1
ATOM 644 O O . ILE A 1 78 ? -6.540 -16.676 -0.985 1.00 75.31 78 ILE A O 1
ATOM 648 N N . ASP A 1 79 ? -6.420 -15.711 1.032 1.00 80.56 79 ASP A N 1
ATOM 649 C CA . ASP A 1 79 ? -7.863 -15.811 1.290 1.00 80.56 79 ASP A CA 1
ATOM 650 C C . ASP A 1 79 ? -8.616 -14.838 0.362 1.00 80.56 79 ASP A C 1
ATOM 652 O O . ASP A 1 79 ? -8.794 -13.652 0.663 1.00 80.56 79 ASP A O 1
ATOM 656 N N . TYR A 1 80 ? -9.029 -15.346 -0.802 1.00 73.56 80 TYR A N 1
ATOM 657 C CA . TYR A 1 80 ? -9.697 -14.567 -1.839 1.00 73.56 80 TYR A CA 1
ATOM 658 C C . TYR A 1 80 ? -11.005 -13.950 -1.352 1.00 73.56 80 TYR A C 1
ATOM 660 O O . TYR A 1 80 ? -11.311 -12.825 -1.733 1.00 73.56 80 TYR A O 1
ATOM 668 N N . ALA A 1 81 ? -11.764 -14.633 -0.490 1.00 77.19 81 ALA A N 1
ATOM 669 C CA . ALA A 1 81 ? -13.034 -14.109 0.002 1.00 77.19 81 ALA A CA 1
ATOM 670 C C . ALA A 1 81 ? -12.810 -12.864 0.872 1.00 77.19 81 ALA A C 1
ATOM 672 O O . ALA A 1 81 ? -13.470 -11.840 0.680 1.00 77.19 81 ALA A O 1
ATOM 673 N N . ALA A 1 82 ? -11.833 -12.923 1.782 1.00 78.06 82 ALA A N 1
ATOM 674 C CA . ALA A 1 82 ? -11.447 -11.769 2.589 1.00 78.06 82 ALA A CA 1
ATOM 675 C C . ALA A 1 82 ? -10.872 -10.630 1.730 1.00 78.06 82 ALA A C 1
ATOM 677 O O . ALA A 1 82 ? -11.089 -9.453 2.022 1.00 78.06 82 ALA A O 1
ATOM 678 N N . ALA A 1 83 ? -10.148 -10.972 0.665 1.00 76.88 83 ALA A N 1
ATOM 679 C CA . ALA A 1 83 ? -9.566 -9.992 -0.236 1.00 76.88 83 ALA A CA 1
ATOM 680 C C . ALA A 1 83 ? -10.620 -9.278 -1.102 1.00 76.88 83 ALA A C 1
ATOM 682 O O . ALA A 1 83 ? -10.593 -8.053 -1.195 1.00 76.88 83 ALA A O 1
ATOM 683 N N . ILE A 1 84 ? -11.602 -10.012 -1.636 1.00 77.38 84 ILE A N 1
ATOM 684 C CA . ILE A 1 84 ? -12.738 -9.461 -2.392 1.00 77.38 84 ILE A CA 1
ATOM 685 C C . ILE A 1 84 ? -13.563 -8.513 -1.517 1.00 77.38 84 ILE A C 1
ATOM 687 O O . ILE A 1 84 ? -13.924 -7.423 -1.961 1.00 77.38 84 ILE A O 1
ATOM 691 N N . ALA A 1 85 ? -13.834 -8.896 -0.265 1.00 80.62 85 ALA A N 1
ATOM 692 C CA . ALA A 1 85 ? -14.573 -8.049 0.667 1.00 80.62 85 ALA A CA 1
ATOM 693 C C . ALA A 1 85 ? -13.857 -6.709 0.906 1.00 80.62 85 ALA A C 1
ATOM 695 O O . ALA A 1 85 ? -14.473 -5.648 0.798 1.00 80.62 85 ALA A O 1
ATOM 696 N N . ASP A 1 86 ? -12.545 -6.740 1.158 1.00 81.25 86 ASP A N 1
ATOM 697 C CA . ASP A 1 86 ? -11.776 -5.511 1.348 1.00 81.25 86 ASP A CA 1
ATOM 698 C C . ASP A 1 86 ? -11.673 -4.700 0.037 1.00 81.25 86 ASP A C 1
ATOM 700 O O . ASP A 1 86 ? -11.728 -3.474 0.070 1.00 81.25 86 ASP A O 1
ATOM 704 N N . ALA A 1 87 ? -11.574 -5.344 -1.129 1.00 78.44 87 ALA A N 1
ATOM 705 C CA . ALA A 1 87 ? -11.554 -4.663 -2.426 1.00 78.44 87 ALA A CA 1
ATOM 706 C C . ALA A 1 87 ? -12.866 -3.936 -2.740 1.00 78.44 87 ALA A C 1
ATOM 708 O O . ALA A 1 87 ? -12.839 -2.820 -3.259 1.00 78.44 87 ALA A O 1
ATOM 709 N N . HIS A 1 88 ? -14.006 -4.528 -2.375 1.00 80.31 88 HIS A N 1
ATOM 710 C CA . HIS A 1 88 ? -15.301 -3.861 -2.456 1.00 80.31 88 HIS A CA 1
ATOM 711 C C . HIS A 1 88 ? -15.327 -2.603 -1.578 1.00 80.31 88 HIS A C 1
ATOM 713 O O . HIS A 1 88 ? -15.736 -1.542 -2.041 1.00 80.31 88 HIS A O 1
ATOM 719 N N . ILE A 1 89 ? -14.809 -2.685 -0.347 1.00 85.00 89 ILE A N 1
ATOM 720 C CA . ILE A 1 89 ? -14.691 -1.526 0.550 1.00 85.00 89 ILE A CA 1
ATOM 721 C C . ILE A 1 89 ? -13.809 -0.432 -0.072 1.00 85.00 89 ILE A C 1
ATOM 723 O O . ILE A 1 89 ? -14.184 0.739 -0.031 1.00 85.00 89 ILE A O 1
ATOM 727 N N . ILE A 1 90 ? -12.673 -0.788 -0.688 1.00 81.31 90 ILE A N 1
ATOM 728 C CA . ILE A 1 90 ? -11.819 0.184 -1.391 1.00 81.31 90 ILE A CA 1
ATOM 729 C C . ILE A 1 90 ? -12.562 0.812 -2.571 1.00 81.31 90 ILE A C 1
ATOM 731 O O . ILE A 1 90 ? -12.481 2.023 -2.758 1.00 81.31 90 ILE A O 1
ATOM 735 N N . HIS A 1 91 ? -13.289 0.021 -3.363 1.00 79.69 91 HIS A N 1
ATOM 736 C CA . HIS A 1 91 ? -14.063 0.552 -4.482 1.00 79.69 91 HIS A CA 1
ATOM 737 C C . HIS A 1 91 ? -15.112 1.560 -4.005 1.00 79.69 91 HIS A C 1
ATOM 739 O O . HIS A 1 91 ? -15.212 2.644 -4.569 1.00 79.69 91 HIS A O 1
ATOM 745 N N . VAL A 1 92 ? -15.838 1.258 -2.924 1.00 81.12 92 VAL A N 1
ATOM 746 C CA . VAL A 1 92 ? -16.777 2.211 -2.317 1.00 81.12 92 VAL A CA 1
ATOM 747 C C . VAL A 1 92 ? -16.043 3.470 -1.842 1.00 81.12 92 VAL A C 1
ATOM 749 O O . VAL A 1 92 ? -16.501 4.572 -2.127 1.00 81.12 92 VAL A O 1
ATOM 752 N N . ALA A 1 93 ? -14.879 3.336 -1.198 1.00 83.19 93 ALA A N 1
ATOM 753 C CA . ALA A 1 93 ? -14.058 4.476 -0.778 1.00 83.19 93 ALA A CA 1
ATOM 754 C C . ALA A 1 93 ? -13.607 5.356 -1.957 1.00 83.19 93 ALA A C 1
ATOM 756 O O . ALA A 1 93 ? -13.560 6.582 -1.842 1.00 83.19 93 ALA A O 1
ATOM 757 N N . TYR A 1 94 ? -13.266 4.729 -3.084 1.00 80.69 94 TYR A N 1
ATOM 758 C CA . TYR A 1 94 ? -12.932 5.401 -4.336 1.00 80.69 94 TYR A CA 1
ATOM 759 C C . TYR A 1 94 ? -14.148 6.138 -4.907 1.00 80.69 94 TYR A C 1
ATOM 761 O O . TYR A 1 94 ? -14.055 7.324 -5.207 1.00 80.69 94 TYR A O 1
ATOM 769 N N . VAL A 1 95 ? -15.298 5.466 -4.998 1.00 79.19 95 VAL A N 1
ATOM 770 C CA . VAL A 1 95 ? -16.543 6.045 -5.516 1.00 79.19 95 VAL A CA 1
ATOM 771 C C . VAL A 1 95 ? -16.994 7.232 -4.666 1.00 79.19 95 VAL A C 1
ATOM 773 O O . VAL A 1 95 ? -17.288 8.288 -5.224 1.00 79.19 95 VAL A O 1
ATOM 776 N N . GLU A 1 96 ? -17.000 7.105 -3.334 1.00 81.88 96 GLU A N 1
ATOM 777 C CA . GLU A 1 96 ? -17.300 8.229 -2.435 1.00 81.88 96 GLU A CA 1
ATOM 778 C C . GLU A 1 96 ? -16.345 9.402 -2.683 1.00 81.88 96 GLU A C 1
ATOM 780 O O . GLU A 1 96 ? -16.787 10.550 -2.752 1.00 81.88 96 GLU A O 1
ATOM 785 N N . ALA A 1 97 ? -15.055 9.129 -2.903 1.00 78.69 97 ALA A N 1
ATOM 786 C CA . ALA A 1 97 ? -14.104 10.190 -3.186 1.00 78.69 97 ALA A CA 1
ATOM 787 C C . ALA A 1 97 ? -14.369 10.902 -4.522 1.00 78.69 97 ALA A C 1
ATOM 789 O O . ALA A 1 97 ? -14.329 12.134 -4.563 1.00 78.69 97 ALA A O 1
ATOM 790 N N . CYS A 1 98 ? -14.720 10.156 -5.574 1.00 77.62 98 CYS A N 1
ATOM 791 C CA . CYS A 1 98 ? -15.074 10.708 -6.884 1.00 77.62 98 CYS A CA 1
ATOM 792 C C . CYS A 1 98 ? -16.326 11.591 -6.837 1.00 77.62 98 CYS A C 1
ATOM 794 O O . CYS A 1 98 ? -16.384 12.599 -7.536 1.00 77.62 98 CYS A O 1
ATOM 796 N N . TYR A 1 99 ? -17.323 11.233 -6.019 1.00 77.50 99 TYR A N 1
ATOM 797 C CA . TYR A 1 99 ? -18.551 12.026 -5.876 1.00 77.50 99 TYR A CA 1
ATOM 798 C C . TYR A 1 99 ? -18.301 13.416 -5.288 1.00 77.50 99 TYR A C 1
ATOM 800 O O . TYR A 1 99 ? -19.054 14.346 -5.573 1.00 77.50 99 TYR A O 1
ATOM 808 N N . HIS A 1 100 ? -17.272 13.556 -4.454 1.00 71.44 100 HIS A N 1
ATOM 809 C CA . HIS A 1 100 ? -16.987 14.808 -3.766 1.00 71.44 100 HIS A CA 1
ATOM 810 C C . HIS A 1 100 ? -15.997 15.708 -4.513 1.00 71.44 100 HIS A C 1
ATOM 812 O O . HIS A 1 100 ? -16.082 16.923 -4.342 1.00 71.44 100 HIS A O 1
ATOM 818 N N . ASP A 1 101 ? -15.066 15.153 -5.300 1.00 67.75 101 ASP A N 1
ATOM 819 C CA . ASP A 1 101 ? -14.057 15.931 -6.035 1.00 67.75 101 ASP A CA 1
ATOM 820 C C . ASP A 1 101 ? -13.351 15.069 -7.106 1.00 67.75 101 ASP A C 1
ATOM 822 O O . ASP A 1 101 ? -12.497 14.237 -6.784 1.00 67.75 101 ASP A O 1
ATOM 826 N N . VAL A 1 102 ? -13.713 15.247 -8.382 1.00 58.66 102 VAL A N 1
ATOM 827 C CA . VAL A 1 102 ? -13.235 14.411 -9.506 1.00 58.66 102 VAL A CA 1
ATOM 828 C C . VAL A 1 102 ? -11.744 14.585 -9.822 1.00 58.66 102 VAL A C 1
ATOM 830 O O . VAL A 1 102 ? -11.147 13.674 -10.389 1.00 58.66 102 VAL A O 1
ATOM 833 N N . ASP A 1 103 ? -11.128 15.691 -9.398 1.00 60.00 103 ASP A N 1
ATOM 834 C CA . ASP A 1 103 ? -9.717 16.006 -9.672 1.00 60.00 103 ASP A CA 1
ATOM 835 C C . ASP A 1 103 ? -8.818 15.872 -8.431 1.00 60.00 103 ASP A C 1
ATOM 837 O O . ASP A 1 103 ? -7.665 16.315 -8.419 1.00 60.00 103 ASP A O 1
ATOM 841 N N . CYS A 1 104 ? -9.309 15.256 -7.350 1.00 62.69 104 CYS A N 1
ATOM 842 C CA . CYS A 1 104 ? -8.529 15.196 -6.123 1.00 62.69 104 CYS A CA 1
ATOM 843 C C . CYS A 1 104 ? -7.523 14.038 -6.104 1.00 62.69 104 CYS A C 1
ATOM 845 O O . CYS A 1 104 ? -7.803 12.875 -6.391 1.00 62.69 104 CYS A O 1
ATOM 847 N N . SER A 1 105 ? -6.327 14.358 -5.622 1.00 63.88 105 SER A N 1
ATOM 848 C CA . SER A 1 105 ? -5.250 13.406 -5.342 1.00 63.88 105 SER A CA 1
ATOM 849 C C . SER A 1 105 ? -5.636 12.164 -4.525 1.00 63.88 105 SER A C 1
ATOM 851 O O . SER A 1 105 ? -5.020 11.105 -4.654 1.00 63.88 105 SER A O 1
ATOM 853 N N . THR A 1 106 ? -6.673 12.281 -3.696 1.00 61.56 106 THR A N 1
ATOM 854 C CA . THR A 1 106 ? -7.201 11.200 -2.863 1.00 61.56 106 THR A CA 1
ATOM 855 C C . THR A 1 106 ? -7.901 10.116 -3.687 1.00 61.56 106 THR A C 1
ATOM 857 O O . THR A 1 106 ? -7.718 8.934 -3.391 1.00 61.56 106 THR A O 1
ATOM 860 N N . VAL A 1 107 ? -8.633 10.486 -4.748 1.00 68.56 107 VAL A N 1
ATOM 861 C CA . VAL A 1 107 ? -9.261 9.536 -5.687 1.00 68.56 107 VAL A CA 1
ATOM 862 C C . VAL A 1 107 ? -8.199 8.642 -6.313 1.00 68.56 107 VAL A C 1
ATOM 864 O O . VAL A 1 107 ? -8.342 7.419 -6.353 1.00 68.56 107 VAL A O 1
ATOM 867 N N . TYR A 1 108 ? -7.085 9.237 -6.729 1.00 68.25 108 TYR A N 1
ATOM 868 C CA . TYR A 1 108 ? -6.000 8.506 -7.363 1.00 68.25 108 TYR A CA 1
ATOM 869 C C . TYR A 1 108 ? -5.259 7.578 -6.408 1.00 68.25 108 TYR A C 1
ATOM 871 O O . TYR A 1 108 ? -4.963 6.448 -6.782 1.00 68.25 108 TYR A O 1
ATOM 879 N N . ALA A 1 109 ? -5.016 7.993 -5.165 1.00 64.25 109 ALA A N 1
ATOM 880 C CA . ALA A 1 109 ? -4.405 7.118 -4.167 1.00 64.25 109 ALA A CA 1
ATOM 881 C C . ALA A 1 109 ? -5.304 5.915 -3.819 1.00 64.25 109 ALA A C 1
ATOM 883 O O . ALA A 1 109 ? -4.818 4.786 -3.728 1.00 64.25 109 ALA A O 1
ATOM 884 N N . ALA A 1 110 ? -6.620 6.129 -3.693 1.00 67.44 110 ALA A N 1
ATOM 885 C CA . ALA A 1 110 ? -7.581 5.044 -3.493 1.00 67.44 110 ALA A CA 1
ATOM 886 C C . ALA A 1 110 ? -7.647 4.106 -4.713 1.00 67.44 110 ALA A C 1
ATOM 888 O O . ALA A 1 110 ? -7.625 2.884 -4.558 1.00 67.44 110 ALA A O 1
ATOM 889 N N . ASN A 1 111 ? -7.645 4.662 -5.929 1.00 72.62 111 ASN A N 1
ATOM 890 C CA . ASN A 1 111 ? -7.609 3.887 -7.170 1.00 72.62 111 ASN A CA 1
ATOM 891 C C . ASN A 1 111 ? -6.301 3.099 -7.326 1.00 72.62 111 ASN A C 1
ATOM 893 O O . ASN A 1 111 ? -6.310 1.951 -7.762 1.00 72.62 111 ASN A O 1
ATOM 897 N N . ALA A 1 112 ? -5.168 3.687 -6.946 1.00 70.94 112 ALA A N 1
ATOM 898 C CA . ALA A 1 112 ? -3.871 3.027 -6.968 1.00 70.94 112 ALA A CA 1
ATOM 899 C C . ALA A 1 112 ? -3.867 1.804 -6.037 1.00 70.94 112 ALA A C 1
ATOM 901 O O . ALA A 1 112 ? -3.459 0.718 -6.442 1.00 70.94 112 ALA A O 1
ATOM 902 N N . ALA A 1 113 ? -4.405 1.938 -4.823 1.00 67.75 113 ALA A N 1
ATOM 903 C CA . ALA A 1 113 ? -4.563 0.807 -3.911 1.00 67.75 113 ALA A CA 1
ATOM 904 C C . ALA A 1 113 ? -5.527 -0.265 -4.452 1.00 67.75 113 ALA A C 1
ATOM 906 O O . ALA A 1 113 ? -5.226 -1.457 -4.377 1.00 67.75 113 ALA A O 1
ATOM 907 N N . TYR A 1 114 ? -6.659 0.150 -5.031 1.00 73.69 114 TYR A N 1
ATOM 908 C CA . TYR A 1 114 ? -7.621 -0.755 -5.666 1.00 73.69 114 TYR A CA 1
ATOM 909 C C . TYR A 1 114 ? -6.980 -1.557 -6.805 1.00 73.69 114 TYR A C 1
ATOM 911 O O . TYR A 1 114 ? -7.074 -2.781 -6.845 1.00 73.69 114 TYR A O 1
ATOM 919 N N . THR A 1 115 ? -6.279 -0.874 -7.707 1.00 67.38 115 THR A N 1
ATOM 920 C CA . THR A 1 115 ? -5.642 -1.482 -8.882 1.00 67.38 115 THR A CA 1
ATOM 921 C C . THR A 1 115 ? -4.440 -2.355 -8.520 1.00 67.38 115 THR A C 1
ATOM 923 O O . THR A 1 115 ? -4.256 -3.419 -9.105 1.00 67.38 115 THR A O 1
ATOM 926 N N . ALA A 1 116 ? -3.657 -1.986 -7.503 1.00 68.38 116 ALA A N 1
ATOM 927 C CA . ALA A 1 116 ? -2.598 -2.856 -6.996 1.00 68.38 116 ALA A CA 1
ATOM 928 C C . ALA A 1 116 ? -3.158 -4.188 -6.474 1.00 68.38 116 ALA A C 1
ATOM 930 O O . ALA A 1 116 ? -2.551 -5.239 -6.681 1.00 68.38 116 ALA A O 1
ATOM 931 N N . TYR A 1 117 ? -4.338 -4.164 -5.849 1.00 69.00 117 TYR A N 1
ATOM 932 C CA . TYR A 1 117 ? -5.028 -5.387 -5.457 1.00 69.00 117 TYR A CA 1
ATOM 933 C C . TYR A 1 117 ? -5.549 -6.183 -6.654 1.00 69.00 117 TYR A C 1
ATOM 935 O O . TYR A 1 117 ? -5.322 -7.391 -6.711 1.00 69.00 117 TYR A O 1
ATOM 943 N N . THR A 1 118 ? -6.230 -5.541 -7.611 1.00 68.69 118 THR A N 1
ATOM 944 C CA . THR A 1 118 ? -6.759 -6.268 -8.777 1.00 68.69 118 THR A CA 1
ATOM 945 C C . THR A 1 118 ? -5.647 -6.940 -9.577 1.00 68.69 118 THR A C 1
ATOM 947 O O . THR A 1 118 ? -5.882 -7.988 -10.167 1.00 68.69 118 THR A O 1
ATOM 950 N N . ALA A 1 119 ? -4.417 -6.416 -9.523 1.00 65.69 119 ALA A N 1
ATOM 951 C CA . ALA A 1 119 ? -3.251 -7.087 -10.083 1.00 65.69 119 ALA A CA 1
ATOM 952 C C . ALA A 1 119 ? -2.912 -8.428 -9.401 1.00 65.69 119 ALA A C 1
ATOM 954 O O . ALA A 1 119 ? -2.361 -9.299 -10.059 1.00 65.69 119 ALA A O 1
ATOM 955 N N . CYS A 1 120 ? -3.231 -8.602 -8.114 1.00 64.81 120 CYS A N 1
ATOM 956 C CA . CYS A 1 120 ? -2.965 -9.823 -7.339 1.00 64.81 120 CYS A CA 1
ATOM 957 C C . CYS A 1 120 ? -4.088 -10.863 -7.434 1.00 64.81 120 CYS A C 1
ATOM 959 O O . CYS A 1 120 ? -3.878 -12.042 -7.158 1.00 64.81 120 CYS A O 1
ATOM 961 N N . ALA A 1 121 ? -5.310 -10.420 -7.729 1.00 61.88 121 ALA A N 1
ATOM 962 C CA . ALA A 1 121 ? -6.473 -11.285 -7.796 1.00 61.88 121 ALA A CA 1
ATOM 963 C C . ALA A 1 121 ? -6.556 -11.933 -9.186 1.00 61.88 121 ALA A C 1
ATOM 965 O O . ALA A 1 121 ? -7.303 -11.477 -10.049 1.00 61.88 121 ALA A O 1
ATOM 966 N N . GLU A 1 122 ? -5.805 -13.014 -9.415 1.00 57.31 122 GLU A N 1
ATOM 967 C CA . GLU A 1 122 ? -6.112 -13.941 -10.509 1.00 57.31 122 GLU A CA 1
ATOM 968 C C . GLU A 1 122 ? -7.499 -14.547 -10.249 1.00 57.31 122 GLU A C 1
ATOM 970 O O . GLU A 1 122 ? -7.625 -15.532 -9.522 1.00 57.31 122 GLU A O 1
ATOM 975 N N . TYR A 1 123 ? -8.569 -13.947 -10.779 1.00 51.88 123 TYR A N 1
ATOM 976 C CA . TYR A 1 123 ? -9.891 -14.563 -10.705 1.00 51.88 123 TYR A CA 1
ATOM 977 C C . TYR A 1 123 ? -10.645 -14.528 -12.038 1.00 51.88 123 TYR A C 1
ATOM 979 O O . TYR A 1 123 ? -10.823 -13.455 -12.624 1.00 51.88 123 TYR A O 1
ATOM 987 N N . PRO A 1 124 ? -11.155 -15.685 -12.500 1.00 42.09 124 PRO A N 1
ATOM 988 C CA . PRO A 1 124 ? -12.124 -15.763 -13.578 1.00 42.09 124 PRO A CA 1
ATOM 989 C C . PRO A 1 124 ? -13.532 -15.400 -13.071 1.00 42.09 124 PRO A C 1
ATOM 991 O O . PRO A 1 124 ? -14.084 -16.050 -12.190 1.00 42.09 124 PRO A O 1
ATOM 994 N N . LEU A 1 125 ? -14.117 -14.360 -13.667 1.00 39.12 125 LEU A N 1
ATOM 995 C CA . LEU A 1 125 ? -15.547 -14.178 -13.976 1.00 39.12 125 LEU A CA 1
ATOM 996 C C . LEU A 1 125 ? -16.654 -14.243 -12.887 1.00 39.12 125 LEU A C 1
ATOM 998 O O . LEU A 1 125 ? -17.753 -13.804 -13.196 1.00 39.12 125 LEU A O 1
ATOM 1002 N N . THR A 1 126 ? -16.446 -14.653 -11.629 1.00 40.72 126 THR A N 1
ATOM 1003 C CA . THR A 1 126 ? -17.573 -14.725 -10.652 1.00 40.72 126 THR A CA 1
ATOM 1004 C C . THR A 1 126 ? -17.628 -13.569 -9.645 1.00 40.72 126 THR A C 1
ATOM 1006 O O . THR A 1 126 ? -18.703 -13.042 -9.380 1.00 40.72 126 THR A O 1
ATOM 1009 N N . ALA A 1 127 ? -16.489 -13.062 -9.158 1.00 42.53 127 ALA A N 1
ATOM 1010 C CA . ALA A 1 127 ? -16.429 -11.733 -8.514 1.00 42.53 127 ALA A CA 1
ATOM 1011 C C . ALA A 1 127 ? -16.602 -10.589 -9.538 1.00 42.53 127 ALA A C 1
ATOM 1013 O O . ALA A 1 127 ? -16.965 -9.461 -9.203 1.00 42.53 127 ALA A O 1
ATOM 1014 N N . TYR A 1 128 ? -16.354 -10.923 -10.805 1.00 41.44 128 TYR A N 1
ATOM 1015 C CA . TYR A 1 128 ? -16.494 -10.080 -11.980 1.00 41.44 128 TYR A CA 1
ATOM 1016 C C . TYR A 1 128 ? -17.933 -9.605 -12.157 1.00 41.44 128 TYR A C 1
ATOM 1018 O O . TYR A 1 128 ? -18.115 -8.412 -12.300 1.00 41.44 128 TYR A O 1
ATOM 1026 N N . GLU A 1 129 ? -18.953 -10.463 -12.055 1.00 44.25 129 GLU A N 1
ATOM 1027 C CA . GLU A 1 129 ? -20.355 -10.081 -12.310 1.00 44.25 129 GLU A CA 1
ATOM 1028 C C . GLU A 1 129 ? -20.895 -9.018 -11.337 1.00 44.25 129 GLU A C 1
ATOM 1030 O O . GLU A 1 129 ? -21.712 -8.189 -11.734 1.00 44.25 129 GLU A O 1
ATOM 1035 N N . TYR A 1 130 ? -20.390 -8.960 -10.099 1.00 44.38 130 TYR A N 1
ATOM 1036 C CA . TYR A 1 130 ? -20.803 -7.943 -9.121 1.00 44.38 130 TYR A CA 1
ATOM 1037 C C . TYR A 1 130 ? -20.012 -6.625 -9.245 1.00 44.38 130 TYR A C 1
ATOM 1039 O O . TYR A 1 130 ? -20.521 -5.560 -8.903 1.00 44.38 130 TYR A O 1
ATOM 1047 N N . ALA A 1 131 ? -18.781 -6.673 -9.769 1.00 38.00 131 ALA A N 1
ATOM 1048 C CA . ALA A 1 131 ? -17.958 -5.489 -10.046 1.00 38.00 131 ALA A CA 1
ATOM 1049 C C . ALA A 1 131 ? -18.134 -4.942 -11.486 1.00 38.00 131 ALA A C 1
ATOM 1051 O O . ALA A 1 131 ? -17.823 -3.779 -11.752 1.00 38.00 131 ALA A O 1
ATOM 1052 N N . HIS A 1 132 ? -18.667 -5.749 -12.414 1.00 38.91 132 HIS A N 1
ATOM 1053 C CA . HIS A 1 132 ? -18.749 -5.449 -13.850 1.00 38.91 132 HIS A CA 1
ATOM 1054 C C . HIS A 1 132 ? -19.796 -4.421 -14.248 1.00 38.91 132 HIS A C 1
ATOM 1056 O O . HIS A 1 132 ? -19.703 -3.862 -15.339 1.00 38.91 132 HIS A O 1
ATOM 1062 N N . ALA A 1 133 ? -20.768 -4.127 -13.387 1.00 41.44 133 ALA A N 1
ATOM 1063 C CA . ALA A 1 133 ? -21.710 -3.052 -13.671 1.00 41.44 133 ALA A CA 1
ATOM 1064 C C . ALA A 1 133 ? -21.050 -1.656 -13.622 1.00 41.44 133 ALA A C 1
ATOM 1066 O O . ALA A 1 133 ? -21.647 -0.697 -14.102 1.00 41.44 133 ALA A O 1
ATOM 1067 N N . LEU A 1 134 ? -19.836 -1.520 -13.058 1.00 41.19 134 LEU A N 1
ATOM 1068 C CA . LEU A 1 134 ? -1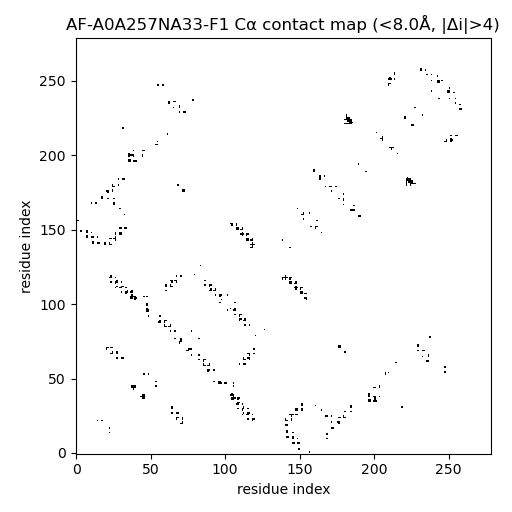9.242 -0.212 -12.744 1.00 41.19 134 LEU A CA 1
ATOM 1069 C C . LEU A 1 134 ? -17.838 0.043 -13.326 1.00 41.19 134 LEU A C 1
ATOM 1071 O O . LEU A 1 134 ? -17.398 1.191 -13.313 1.00 41.19 134 LEU A O 1
ATOM 1075 N N . VAL A 1 135 ? -17.127 -0.959 -13.866 1.00 40.66 135 VAL A N 1
ATOM 1076 C CA . VAL A 1 135 ? -15.784 -0.759 -14.457 1.00 40.66 135 VAL A CA 1
ATOM 1077 C C . VAL A 1 135 ? -15.653 -1.539 -15.781 1.00 40.66 135 VAL A C 1
ATOM 1079 O O . VAL A 1 135 ? -15.512 -2.757 -15.742 1.00 40.66 135 VAL A O 1
ATOM 1082 N N . PRO A 1 136 ? -15.674 -0.889 -16.966 1.00 34.72 136 PRO A N 1
ATOM 1083 C CA . PRO A 1 136 ? -15.855 -1.580 -18.253 1.00 34.72 136 PRO A CA 1
ATOM 1084 C C . PRO A 1 136 ? -14.690 -2.428 -18.790 1.00 34.72 136 PRO A C 1
ATOM 1086 O O . PRO A 1 136 ? -14.728 -2.774 -19.963 1.00 34.72 136 PRO A O 1
ATOM 1089 N N . ASN A 1 137 ? -13.648 -2.765 -18.025 1.00 43.56 137 ASN A N 1
ATOM 1090 C CA . ASN A 1 137 ? -12.498 -3.486 -18.581 1.00 43.56 137 ASN A CA 1
ATOM 1091 C C . ASN A 1 137 ? -11.934 -4.533 -17.617 1.00 43.56 137 ASN A C 1
ATOM 1093 O O . ASN A 1 137 ? -11.563 -4.230 -16.485 1.00 43.56 137 ASN A O 1
ATOM 1097 N N . THR A 1 138 ? -11.794 -5.758 -18.129 1.00 42.88 138 THR A N 1
ATOM 1098 C CA . THR A 1 138 ? -10.938 -6.829 -17.604 1.00 42.88 138 THR A CA 1
ATOM 1099 C C . THR A 1 138 ? -9.502 -6.316 -17.490 1.00 42.88 138 THR A C 1
ATOM 1101 O O . THR A 1 138 ? -8.719 -6.414 -18.439 1.00 42.88 138 THR A O 1
ATOM 1104 N N . TYR A 1 139 ? -9.136 -5.730 -16.356 1.00 53.78 139 TYR A N 1
ATOM 1105 C CA . TYR A 1 139 ? -7.752 -5.352 -16.119 1.00 53.78 139 TYR A CA 1
ATOM 1106 C C . TYR A 1 139 ? -6.945 -6.619 -15.848 1.00 53.78 139 TYR A C 1
ATOM 1108 O O . TYR A 1 139 ? -7.031 -7.200 -14.771 1.00 53.78 139 TYR A O 1
ATOM 1116 N N . ASN A 1 140 ? -6.147 -7.056 -16.827 1.00 68.69 140 ASN A N 1
ATOM 1117 C CA . ASN A 1 140 ? -5.042 -7.956 -16.514 1.00 68.69 140 ASN A CA 1
ATOM 1118 C C . ASN A 1 140 ? -4.071 -7.225 -15.560 1.00 68.69 140 ASN A C 1
ATOM 1120 O O . ASN A 1 140 ? -4.027 -5.991 -15.523 1.00 68.69 140 ASN A O 1
ATOM 1124 N N . TYR A 1 141 ? -3.274 -7.971 -14.798 1.00 67.00 141 TYR A N 1
ATOM 1125 C CA . TYR A 1 141 ? -2.359 -7.417 -13.794 1.00 67.00 141 TYR A CA 1
ATOM 1126 C C . TYR A 1 141 ? -1.385 -6.361 -14.344 1.00 67.00 141 TYR A C 1
ATOM 1128 O O . TYR A 1 141 ? -0.982 -5.455 -13.618 1.00 67.00 141 TYR A O 1
ATOM 1136 N N . LYS A 1 142 ? -1.040 -6.423 -15.638 1.00 79.00 142 LYS A N 1
ATOM 1137 C CA . LYS A 1 142 ? -0.182 -5.433 -16.313 1.00 79.00 142 LYS A CA 1
ATOM 1138 C C . LYS A 1 142 ? -0.900 -4.106 -16.488 1.00 79.00 142 LYS A C 1
ATOM 1140 O O . LYS A 1 142 ? -0.332 -3.059 -16.190 1.00 79.00 142 LYS A O 1
ATOM 1145 N N . THR A 1 143 ? -2.142 -4.146 -16.956 1.00 72.88 143 THR A N 1
ATOM 1146 C CA . THR A 1 143 ? -2.955 -2.946 -17.107 1.00 72.88 143 THR A CA 1
ATOM 1147 C C . THR A 1 143 ? -3.285 -2.373 -15.733 1.00 72.88 143 THR A C 1
ATOM 1149 O O . THR A 1 143 ? -3.101 -1.183 -15.528 1.00 72.88 143 THR A O 1
ATOM 1152 N N . ALA A 1 144 ? -3.646 -3.201 -14.749 1.00 68.88 144 ALA A N 1
ATOM 1153 C CA . ALA A 1 144 ? -3.856 -2.740 -13.378 1.00 68.88 144 ALA A CA 1
ATOM 1154 C C . ALA A 1 144 ? -2.616 -2.015 -12.820 1.00 68.88 144 ALA A C 1
ATOM 1156 O O . ALA A 1 144 ? -2.723 -0.878 -12.370 1.00 68.88 144 ALA A O 1
ATOM 1157 N N . ALA A 1 145 ? -1.429 -2.607 -12.968 1.00 72.44 145 ALA A N 1
ATOM 1158 C CA . ALA A 1 145 ? -0.162 -2.009 -12.557 1.00 72.44 145 ALA A CA 1
ATOM 1159 C C . ALA A 1 145 ? 0.153 -0.681 -13.271 1.00 72.44 145 ALA A C 1
ATOM 1161 O O . ALA A 1 145 ? 0.615 0.272 -12.640 1.00 72.44 145 ALA A O 1
ATOM 1162 N N . ALA A 1 146 ? -0.131 -0.584 -14.572 1.00 75.19 146 ALA A N 1
ATOM 1163 C CA . ALA A 1 146 ? 0.030 0.663 -15.310 1.00 75.19 146 ALA A CA 1
ATOM 1164 C C . ALA A 1 146 ? -0.957 1.746 -14.855 1.00 75.19 146 ALA A C 1
ATOM 1166 O O . ALA A 1 146 ? -0.574 2.905 -14.733 1.00 75.19 146 ALA A O 1
ATOM 1167 N N . TYR A 1 147 ? -2.200 1.375 -14.543 1.00 74.19 147 TYR A N 1
ATOM 1168 C CA . TYR A 1 147 ? -3.185 2.289 -13.967 1.00 74.19 147 TYR A CA 1
ATOM 1169 C C . TYR A 1 147 ? -2.802 2.732 -12.556 1.00 74.19 147 TYR A C 1
ATOM 1171 O O . TYR A 1 147 ? -3.016 3.891 -12.218 1.00 74.19 147 TYR A O 1
ATOM 1179 N N . THR A 1 148 ? -2.196 1.857 -11.749 1.00 72.62 148 THR A N 1
ATOM 1180 C CA . THR A 1 148 ? -1.648 2.236 -10.444 1.00 72.62 148 THR A CA 1
ATOM 1181 C C . THR A 1 148 ? -0.560 3.298 -10.592 1.00 72.62 148 THR A C 1
ATOM 1183 O O . THR A 1 148 ? -0.569 4.293 -9.871 1.00 72.62 148 THR A O 1
ATOM 1186 N N . ALA A 1 149 ? 0.359 3.108 -11.542 1.00 74.12 149 ALA A N 1
ATOM 1187 C CA . ALA A 1 149 ? 1.424 4.067 -11.822 1.00 74.12 149 ALA A CA 1
ATOM 1188 C C . ALA A 1 149 ? 0.895 5.379 -12.427 1.00 74.12 149 ALA A C 1
ATOM 1190 O O . ALA A 1 149 ? 1.361 6.452 -12.061 1.00 74.12 149 ALA A O 1
ATOM 1191 N N . ASP A 1 150 ? -0.101 5.315 -13.311 1.00 77.50 150 ASP A N 1
ATOM 1192 C CA . ASP A 1 150 ? -0.747 6.500 -13.882 1.00 77.50 150 ASP A CA 1
ATOM 1193 C C . ASP A 1 150 ? -1.505 7.306 -12.819 1.00 77.50 150 ASP A C 1
ATOM 1195 O O . ASP A 1 150 ? -1.318 8.517 -12.707 1.00 77.50 150 ASP A O 1
ATOM 1199 N N . ALA A 1 151 ? -2.293 6.629 -11.979 1.00 69.19 151 ALA A N 1
ATOM 1200 C CA . ALA A 1 151 ? -2.963 7.250 -10.842 1.00 69.19 151 ALA A CA 1
ATOM 1201 C C . ALA A 1 151 ? -1.941 7.895 -9.896 1.00 69.19 151 ALA A C 1
ATOM 1203 O O . ALA A 1 151 ? -2.148 9.006 -9.414 1.00 69.19 151 ALA A O 1
ATOM 1204 N N . ALA A 1 152 ? -0.788 7.257 -9.690 1.00 67.62 152 ALA A N 1
ATOM 1205 C CA . ALA A 1 152 ? 0.256 7.822 -8.851 1.00 67.62 152 ALA A CA 1
ATOM 1206 C C . ALA A 1 152 ? 0.802 9.177 -9.358 1.00 67.62 152 ALA A C 1
ATOM 1208 O O . ALA A 1 152 ? 1.296 9.981 -8.567 1.00 67.62 152 ALA A O 1
ATOM 1209 N N . ILE A 1 153 ? 0.701 9.449 -10.660 1.00 70.75 153 ILE A N 1
ATOM 1210 C CA . ILE A 1 153 ? 1.308 10.614 -11.319 1.00 70.75 153 ILE A CA 1
ATOM 1211 C C . ILE A 1 153 ? 0.339 11.784 -11.472 1.00 70.75 153 ILE A C 1
ATOM 1213 O O . ILE A 1 153 ? 0.775 12.932 -11.575 1.00 70.75 153 ILE A O 1
ATOM 1217 N N . ASP A 1 154 ? -0.966 11.526 -11.445 1.00 66.75 154 ASP A N 1
ATOM 1218 C CA . ASP A 1 154 ? -1.986 12.544 -11.713 1.00 66.75 154 ASP A CA 1
ATOM 1219 C C . ASP A 1 154 ? -2.045 13.670 -10.670 1.00 66.75 154 ASP A C 1
ATOM 1221 O O . ASP A 1 154 ? -2.596 14.742 -10.896 1.00 66.75 154 ASP A O 1
ATOM 1225 N N . VAL A 1 155 ? -1.411 13.469 -9.517 1.00 58.25 155 VAL A N 1
ATOM 1226 C CA . VAL A 1 155 ? -1.422 14.399 -8.383 1.00 58.25 155 VAL A CA 1
ATOM 1227 C C . VAL A 1 155 ? -0.491 15.610 -8.592 1.00 58.25 155 VAL A C 1
ATOM 1229 O O . VAL A 1 155 ? 0.275 15.983 -7.713 1.00 58.25 155 VAL A O 1
ATOM 1232 N N . ASN A 1 156 ? -0.547 16.271 -9.749 1.00 56.03 156 ASN A N 1
ATOM 1233 C CA . ASN A 1 156 ? 0.410 17.298 -10.187 1.00 56.03 156 ASN A CA 1
ATOM 1234 C C . ASN A 1 156 ? 1.828 16.760 -10.436 1.00 56.03 156 ASN A C 1
ATOM 1236 O O . ASN A 1 156 ? 2.788 17.344 -9.936 1.00 56.03 156 ASN A O 1
ATOM 1240 N N . ALA A 1 157 ? 1.957 15.672 -11.211 1.00 59.28 157 ALA A N 1
ATOM 1241 C CA . ALA A 1 157 ? 3.203 15.218 -11.843 1.00 59.28 157 ALA A CA 1
ATOM 1242 C C . ALA A 1 157 ? 4.441 15.386 -10.949 1.00 59.28 157 ALA A C 1
ATOM 1244 O O . ALA A 1 157 ? 5.430 16.007 -11.351 1.00 59.28 157 ALA A O 1
ATOM 1245 N N . ASP A 1 158 ? 4.353 14.885 -9.712 1.00 74.50 158 ASP A N 1
ATOM 1246 C CA . ASP A 1 158 ? 5.444 15.022 -8.761 1.00 74.50 158 ASP A CA 1
ATOM 1247 C C . ASP A 1 158 ? 6.671 14.327 -9.353 1.00 74.50 158 ASP A C 1
ATOM 1249 O O . ASP A 1 158 ? 6.682 13.112 -9.587 1.00 74.50 158 ASP A O 1
ATOM 1253 N N . VAL A 1 159 ? 7.684 15.132 -9.666 1.00 82.62 159 VAL A N 1
ATOM 1254 C CA . VAL A 1 159 ? 8.894 14.683 -10.354 1.00 82.62 159 VAL A CA 1
ATOM 1255 C C . VAL A 1 159 ? 9.605 13.587 -9.567 1.00 82.62 159 VAL A C 1
ATOM 1257 O O . VAL A 1 159 ? 10.289 12.760 -10.170 1.00 82.62 159 VAL A O 1
ATOM 1260 N N . ASP A 1 160 ? 9.414 13.540 -8.243 1.00 86.75 160 ASP A N 1
ATOM 1261 C CA . ASP A 1 160 ? 9.936 12.464 -7.414 1.00 86.75 160 ASP A CA 1
ATOM 1262 C C . ASP A 1 160 ? 9.195 11.148 -7.692 1.00 86.75 160 ASP A C 1
ATOM 1264 O O . ASP A 1 160 ? 9.849 10.138 -7.944 1.00 86.75 160 ASP A O 1
ATOM 1268 N N . ILE A 1 161 ? 7.856 11.139 -7.728 1.00 88.56 161 ILE A N 1
ATOM 1269 C CA . ILE A 1 161 ? 7.068 9.919 -7.989 1.00 88.56 161 ILE A CA 1
ATOM 1270 C C . ILE A 1 161 ? 7.367 9.370 -9.387 1.00 88.56 161 ILE A C 1
ATOM 1272 O O . ILE A 1 161 ? 7.639 8.177 -9.528 1.00 88.56 161 ILE A O 1
ATOM 1276 N N . ILE A 1 162 ? 7.364 10.232 -10.412 1.00 89.94 162 ILE A N 1
ATOM 1277 C CA . ILE A 1 162 ? 7.661 9.827 -11.798 1.00 89.94 162 ILE A CA 1
ATOM 1278 C C . ILE A 1 162 ? 9.048 9.182 -11.873 1.00 89.94 162 ILE A C 1
ATOM 1280 O O . ILE A 1 162 ? 9.201 8.110 -12.464 1.00 89.94 162 ILE A O 1
ATOM 1284 N N . ARG A 1 163 ? 10.053 9.805 -11.243 1.00 92.44 163 ARG A N 1
ATOM 1285 C CA . ARG A 1 163 ? 11.423 9.282 -11.204 1.00 92.44 163 ARG A CA 1
ATOM 1286 C C . ARG A 1 163 ? 11.480 7.906 -10.549 1.00 92.44 163 ARG A C 1
ATOM 1288 O O . ARG A 1 163 ? 12.110 7.009 -11.101 1.00 92.44 163 ARG A O 1
ATOM 1295 N N . GLU A 1 164 ? 10.841 7.723 -9.394 1.00 94.75 164 GLU A N 1
ATOM 1296 C CA . GLU A 1 164 ? 10.871 6.432 -8.700 1.00 94.75 164 GLU A CA 1
ATOM 1297 C C . GLU A 1 164 ? 10.106 5.335 -9.456 1.00 94.75 164 GLU A C 1
ATOM 1299 O O . GLU A 1 164 ? 10.530 4.183 -9.456 1.00 94.75 164 GLU A O 1
ATOM 1304 N N . ILE A 1 165 ? 9.020 5.678 -10.156 1.00 93.12 165 ILE A N 1
ATOM 1305 C CA . ILE A 1 165 ? 8.310 4.747 -11.044 1.00 93.12 165 ILE A CA 1
ATOM 1306 C C . ILE A 1 165 ? 9.213 4.316 -12.207 1.00 93.12 165 ILE A C 1
ATOM 1308 O O . ILE A 1 165 ? 9.312 3.127 -12.513 1.00 93.12 165 ILE A O 1
ATOM 1312 N N . GLN A 1 166 ? 9.909 5.261 -12.845 1.00 94.44 166 GLN A N 1
ATOM 1313 C CA . GLN A 1 166 ? 10.867 4.954 -13.911 1.00 94.44 166 GLN A CA 1
ATOM 1314 C C . GLN A 1 166 ? 12.027 4.085 -13.413 1.00 94.44 166 GLN A C 1
ATOM 1316 O O . GLN A 1 166 ? 12.450 3.168 -14.123 1.00 94.44 166 GLN A O 1
ATOM 1321 N N . GLN A 1 167 ? 12.516 4.356 -12.201 1.00 96.31 167 GLN A N 1
ATOM 1322 C CA . GLN A 1 167 ? 13.557 3.565 -11.553 1.00 96.31 167 GLN A CA 1
ATOM 1323 C C . GLN A 1 167 ? 13.076 2.135 -11.290 1.00 96.31 167 GLN A C 1
ATOM 1325 O O . GLN A 1 167 ? 13.734 1.195 -11.732 1.00 96.31 167 GLN A O 1
ATOM 1330 N N . ASP A 1 168 ? 11.899 1.961 -10.679 1.00 96.75 168 ASP A N 1
ATOM 1331 C CA . ASP A 1 168 ? 11.331 0.634 -10.443 1.00 96.75 168 ASP A CA 1
ATOM 1332 C C . ASP A 1 168 ? 11.168 -0.138 -11.767 1.00 96.75 168 ASP A C 1
ATOM 1334 O O . ASP A 1 168 ? 11.554 -1.301 -11.829 1.00 96.75 168 ASP A O 1
ATOM 1338 N N . LEU A 1 169 ? 10.684 0.496 -12.850 1.00 94.75 169 LEU A N 1
ATOM 1339 C CA . LEU A 1 169 ? 10.581 -0.143 -14.174 1.00 94.75 169 LEU A CA 1
ATOM 1340 C C . LEU A 1 169 ? 11.937 -0.610 -14.715 1.00 94.75 169 LEU A C 1
ATOM 1342 O O . LEU A 1 169 ? 12.024 -1.688 -15.299 1.00 94.75 169 LEU A O 1
ATOM 1346 N N . ALA A 1 170 ? 12.989 0.197 -14.559 1.00 95.94 170 ALA A N 1
ATOM 1347 C CA . ALA A 1 170 ? 14.345 -0.189 -14.949 1.00 95.94 170 ALA A CA 1
ATOM 1348 C C . ALA A 1 170 ? 14.887 -1.344 -14.088 1.00 95.94 170 ALA A C 1
ATOM 1350 O O . ALA A 1 170 ? 15.671 -2.167 -14.565 1.00 95.94 170 ALA A O 1
ATOM 1351 N N . ASP A 1 171 ? 14.456 -1.422 -12.833 1.00 96.50 171 ASP A N 1
ATOM 1352 C CA . ASP A 1 171 ? 14.845 -2.467 -11.896 1.00 96.50 171 ASP A CA 1
ATOM 1353 C C . ASP A 1 171 ? 14.107 -3.789 -12.141 1.00 96.50 171 ASP A C 1
ATOM 1355 O O . ASP A 1 171 ? 14.697 -4.852 -11.929 1.00 96.50 171 ASP A O 1
ATOM 1359 N N . LEU A 1 172 ? 12.886 -3.769 -12.696 1.00 94.56 172 LEU A N 1
ATOM 1360 C CA . LEU A 1 172 ? 12.152 -4.988 -13.081 1.00 94.56 172 LEU A CA 1
ATOM 1361 C C . LEU A 1 172 ? 12.958 -5.902 -14.013 1.00 94.56 172 LEU A C 1
ATOM 1363 O O . LEU A 1 172 ? 12.816 -7.124 -13.951 1.00 94.56 172 LEU A O 1
ATOM 1367 N N . GLU A 1 173 ? 13.827 -5.340 -14.849 1.00 92.19 173 GLU A N 1
ATOM 1368 C CA . GLU A 1 173 ? 14.692 -6.097 -15.761 1.00 92.19 173 GLU A CA 1
ATOM 1369 C C . GLU A 1 173 ? 15.860 -6.783 -15.031 1.00 92.19 173 GLU A C 1
ATOM 1371 O O . GLU A 1 173 ? 16.367 -7.804 -15.490 1.00 92.19 173 GLU A O 1
ATOM 1376 N N . LYS A 1 174 ? 16.266 -6.261 -13.869 1.00 95.94 174 LYS A N 1
ATOM 1377 C CA . LYS A 1 174 ? 17.521 -6.616 -13.185 1.00 95.94 174 LYS A CA 1
ATOM 1378 C C . LYS A 1 174 ? 17.325 -7.422 -11.908 1.00 95.94 174 LYS A C 1
ATOM 1380 O O . LYS A 1 174 ? 18.264 -8.065 -11.443 1.00 95.94 174 LYS A O 1
ATOM 1385 N N . MET A 1 175 ? 16.140 -7.370 -11.304 1.00 96.88 175 MET A N 1
ATOM 1386 C CA . MET A 1 175 ? 15.872 -8.045 -10.037 1.00 96.88 175 MET A CA 1
ATOM 1387 C C . MET A 1 175 ? 14.561 -8.820 -10.036 1.00 96.88 175 MET A C 1
ATOM 1389 O O . MET A 1 175 ? 13.668 -8.594 -10.851 1.00 96.88 175 MET A O 1
ATOM 1393 N N . ILE A 1 176 ? 14.469 -9.779 -9.117 1.00 96.94 176 ILE A N 1
ATOM 1394 C CA . ILE A 1 176 ? 13.238 -10.515 -8.829 1.00 96.94 176 ILE A CA 1
ATOM 1395 C C . ILE A 1 176 ? 12.270 -9.647 -8.014 1.00 96.94 176 ILE A C 1
ATOM 1397 O O . ILE A 1 176 ? 12.689 -8.709 -7.333 1.00 96.94 176 ILE A O 1
ATOM 1401 N N . ALA A 1 177 ? 10.981 -9.981 -8.062 1.00 95.81 177 ALA A N 1
ATOM 1402 C CA . ALA A 1 177 ? 9.915 -9.204 -7.431 1.00 95.81 177 ALA A CA 1
ATOM 1403 C C . ALA A 1 177 ? 10.092 -9.043 -5.908 1.00 95.81 177 ALA A C 1
ATOM 1405 O O . ALA A 1 177 ? 9.891 -7.957 -5.370 1.00 95.81 177 ALA A O 1
ATOM 1406 N N . GLU A 1 178 ? 10.549 -10.093 -5.218 1.00 96.00 178 GLU A N 1
ATOM 1407 C CA . GLU A 1 178 ? 10.866 -10.041 -3.785 1.00 96.00 178 GLU A CA 1
ATOM 1408 C C . GLU A 1 178 ? 11.920 -8.973 -3.470 1.00 96.00 178 GLU A C 1
ATOM 1410 O O . GLU A 1 178 ? 11.725 -8.139 -2.585 1.00 96.00 178 GLU A O 1
ATOM 1415 N N . LYS A 1 179 ? 13.024 -8.966 -4.225 1.00 97.00 179 LYS A N 1
ATOM 1416 C CA . LYS A 1 179 ? 14.118 -8.013 -4.016 1.00 97.00 179 LYS A CA 1
ATOM 1417 C C . LYS A 1 179 ? 13.660 -6.577 -4.268 1.00 97.00 179 LYS A C 1
ATOM 1419 O O . LYS 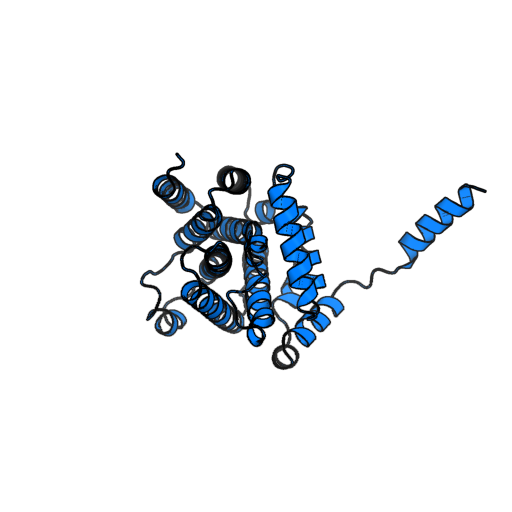A 1 179 ? 14.096 -5.683 -3.548 1.00 97.00 179 LYS A O 1
ATOM 1424 N N . LEU A 1 180 ? 12.759 -6.373 -5.234 1.00 97.31 180 LEU A N 1
ATOM 1425 C CA . LEU A 1 180 ? 12.141 -5.075 -5.504 1.00 97.31 180 LEU A CA 1
ATOM 1426 C C . LEU A 1 180 ? 11.306 -4.585 -4.308 1.00 97.31 180 LEU A C 1
ATOM 1428 O O . LEU A 1 180 ? 11.430 -3.432 -3.905 1.00 97.31 180 LEU A O 1
ATOM 1432 N N . LEU A 1 181 ? 10.492 -5.451 -3.693 1.00 96.69 181 LEU A N 1
ATOM 1433 C CA . LEU A 1 181 ? 9.689 -5.097 -2.509 1.00 96.69 181 LEU A CA 1
ATOM 1434 C C . LEU A 1 181 ? 10.524 -4.780 -1.261 1.00 96.69 181 LEU A C 1
ATOM 1436 O O . LEU A 1 181 ? 10.040 -4.099 -0.355 1.00 96.69 181 LEU A O 1
ATOM 1440 N N . GLN A 1 182 ? 11.762 -5.268 -1.211 1.00 96.06 182 GLN A N 1
ATOM 1441 C CA . GLN A 1 182 ? 12.707 -4.997 -0.129 1.00 96.06 182 GLN A CA 1
ATOM 1442 C C . GLN A 1 182 ? 13.623 -3.797 -0.416 1.00 96.06 182 GLN A C 1
ATOM 1444 O O . GLN A 1 182 ? 14.416 -3.427 0.441 1.00 96.06 182 GLN A O 1
ATOM 1449 N N . GLN A 1 183 ? 13.535 -3.155 -1.586 1.00 97.62 183 GLN A N 1
ATOM 1450 C CA . GLN A 1 183 ? 14.212 -1.873 -1.789 1.00 97.62 183 GLN A CA 1
ATOM 1451 C C . GLN A 1 183 ? 13.493 -0.759 -1.018 1.00 97.62 183 GLN A C 1
ATOM 1453 O O . GLN A 1 183 ? 12.259 -0.791 -0.932 1.00 97.62 183 GLN A O 1
ATOM 1458 N N . PRO A 1 184 ? 14.220 0.272 -0.546 1.00 97.75 184 PRO A N 1
ATOM 1459 C CA . PRO A 1 184 ? 13.601 1.515 -0.110 1.00 97.75 184 PRO A CA 1
ATOM 1460 C C . PRO A 1 184 ? 12.580 2.007 -1.137 1.00 97.75 184 PRO A C 1
ATOM 1462 O O . PRO A 1 184 ? 12.759 1.851 -2.352 1.00 97.75 184 PRO A O 1
ATOM 1465 N N . LEU A 1 185 ? 11.479 2.581 -0.657 1.00 96.06 185 LEU A N 1
ATOM 1466 C CA . LEU A 1 185 ? 10.440 3.086 -1.554 1.00 96.06 185 LEU A CA 1
ATOM 1467 C C . LEU A 1 185 ? 10.944 4.281 -2.381 1.00 96.06 185 LEU A C 1
ATOM 1469 O O . LEU A 1 185 ? 10.463 4.518 -3.487 1.00 96.06 185 LEU A O 1
ATOM 1473 N N . TRP A 1 186 ? 11.947 4.993 -1.870 1.00 96.31 186 TRP A N 1
ATOM 1474 C CA . TRP A 1 186 ? 12.598 6.109 -2.545 1.00 96.31 186 TRP A CA 1
ATOM 1475 C C . TRP A 1 186 ? 14.089 5.819 -2.701 1.00 96.31 186 TRP A C 1
ATOM 1477 O O . TRP A 1 186 ? 14.787 5.578 -1.718 1.00 96.31 186 TRP A O 1
ATOM 1487 N N . SER A 1 187 ? 14.589 5.863 -3.935 1.00 95.19 187 SER A N 1
ATOM 1488 C CA . SER A 1 187 ? 16.015 5.702 -4.255 1.00 95.19 187 SER A CA 1
ATOM 1489 C C . SER A 1 187 ? 16.870 6.872 -3.754 1.00 95.19 187 SER A C 1
ATOM 1491 O O . SER A 1 187 ? 18.089 6.753 -3.623 1.00 95.19 187 SER A O 1
ATOM 1493 N N . LYS A 1 188 ? 16.235 8.018 -3.477 1.00 93.50 188 LYS A N 1
ATOM 1494 C CA . LYS A 1 188 ? 16.850 9.253 -2.982 1.00 93.50 188 LYS A CA 1
ATOM 1495 C C . LYS A 1 188 ? 15.981 9.879 -1.897 1.00 93.50 188 LYS A C 1
ATOM 1497 O O . LYS A 1 188 ? 14.803 9.559 -1.768 1.00 93.50 188 LYS A O 1
ATOM 1502 N N . ALA A 1 189 ? 16.557 10.811 -1.139 1.00 91.94 189 ALA A N 1
ATOM 1503 C CA . ALA A 1 189 ? 15.783 11.626 -0.210 1.00 91.94 189 ALA A CA 1
ATOM 1504 C C . ALA A 1 189 ? 14.661 12.370 -0.955 1.00 91.94 189 ALA A C 1
ATOM 1506 O O . ALA A 1 189 ? 14.895 12.960 -2.011 1.00 91.94 189 ALA A O 1
ATOM 1507 N N . THR A 1 190 ? 13.453 12.340 -0.396 1.00 90.94 190 THR A N 1
ATOM 1508 C CA . THR A 1 190 ? 12.283 13.015 -0.966 1.00 90.94 190 THR A CA 1
ATOM 1509 C C . THR A 1 190 ? 12.358 14.523 -0.756 1.00 90.94 190 THR A C 1
ATOM 1511 O O . THR A 1 190 ? 12.974 14.994 0.207 1.00 90.94 190 THR A O 1
ATOM 1514 N N . THR A 1 191 ? 11.675 15.292 -1.601 1.00 90.69 191 THR A N 1
ATOM 1515 C CA . THR A 1 191 ? 11.529 16.744 -1.419 1.00 90.69 191 THR A CA 1
ATOM 1516 C C . THR A 1 191 ? 10.884 17.121 -0.077 1.00 90.69 191 THR A C 1
ATOM 1518 O O . THR A 1 191 ? 10.168 16.337 0.552 1.00 90.69 191 THR A O 1
ATOM 1521 N N . LYS A 1 192 ? 11.118 18.365 0.370 1.00 90.62 192 LYS A N 1
ATOM 1522 C CA . LYS A 1 192 ? 10.502 18.917 1.593 1.00 90.62 192 LYS A CA 1
ATOM 1523 C C . LYS A 1 192 ? 8.975 18.942 1.513 1.00 90.62 192 LYS A C 1
ATOM 1525 O O . LYS A 1 192 ? 8.310 18.704 2.517 1.00 90.62 192 LYS A O 1
ATOM 1530 N N . GLU A 1 193 ? 8.429 19.218 0.330 1.00 87.88 193 GLU A N 1
ATOM 1531 C CA . GLU A 1 193 ? 6.986 19.167 0.089 1.00 87.88 193 GLU A CA 1
ATOM 1532 C C . GLU A 1 193 ? 6.451 17.760 0.355 1.00 87.88 193 GLU A C 1
ATOM 1534 O O . GLU A 1 193 ? 5.521 17.587 1.144 1.00 87.88 193 GLU A O 1
ATOM 1539 N N . TRP A 1 194 ? 7.105 16.741 -0.202 1.00 88.94 194 TRP A N 1
ATOM 1540 C CA . TRP A 1 194 ? 6.712 15.361 0.033 1.00 88.94 194 TRP A CA 1
ATOM 1541 C C . TRP A 1 194 ? 6.811 14.951 1.509 1.00 88.94 194 TRP A C 1
ATOM 1543 O O . TRP A 1 194 ? 5.905 14.318 2.054 1.00 88.94 194 TRP A O 1
ATOM 1553 N N . GLN A 1 195 ? 7.875 15.365 2.203 1.00 91.69 195 GLN A N 1
ATOM 1554 C CA . GLN A 1 195 ? 8.020 15.138 3.647 1.00 91.69 195 GLN A CA 1
ATOM 1555 C C . GLN A 1 195 ? 6.873 15.777 4.445 1.00 91.69 195 GLN A C 1
ATOM 1557 O O . GLN A 1 195 ? 6.372 15.177 5.402 1.00 91.69 195 GLN A O 1
ATOM 1562 N N . HIS A 1 196 ? 6.425 16.970 4.044 1.00 90.25 196 HIS A N 1
ATOM 1563 C CA . HIS A 1 196 ? 5.287 17.649 4.655 1.00 90.25 196 HIS A CA 1
ATOM 1564 C C . HIS A 1 196 ? 3.971 16.894 4.416 1.00 90.25 196 HIS A C 1
ATOM 1566 O O . HIS A 1 196 ? 3.221 16.665 5.367 1.00 90.25 196 HIS A O 1
ATOM 1572 N N . ILE A 1 197 ? 3.718 16.440 3.183 1.00 89.19 197 ILE A N 1
ATOM 1573 C CA . ILE A 1 197 ? 2.549 15.614 2.835 1.00 89.19 197 ILE A CA 1
ATOM 1574 C C . ILE A 1 197 ? 2.541 14.328 3.669 1.00 89.19 197 ILE A C 1
ATOM 1576 O O . ILE A 1 197 ? 1.539 14.008 4.309 1.00 89.19 197 ILE A O 1
ATOM 1580 N N . ASN A 1 198 ? 3.674 13.626 3.736 1.00 92.56 198 ASN A N 1
ATOM 1581 C CA . ASN A 1 198 ? 3.809 12.418 4.543 1.00 92.56 198 ASN A CA 1
ATOM 1582 C C . ASN A 1 198 ? 3.547 12.688 6.032 1.00 92.56 198 ASN A C 1
ATOM 1584 O O . ASN A 1 198 ? 2.824 11.938 6.684 1.00 92.56 198 ASN A O 1
ATOM 1588 N N . SER A 1 199 ? 4.065 13.791 6.573 1.00 93.81 199 SER A N 1
ATOM 1589 C CA . SER A 1 199 ? 3.831 14.172 7.973 1.00 93.81 199 SER A CA 1
ATOM 1590 C C . SER A 1 199 ? 2.351 14.450 8.253 1.00 93.81 199 SER A C 1
ATOM 1592 O O . SER A 1 199 ? 1.814 13.992 9.263 1.00 93.81 199 SER A O 1
ATOM 1594 N N . ARG A 1 200 ? 1.664 15.145 7.336 1.00 91.94 200 ARG A N 1
ATOM 1595 C CA . ARG A 1 200 ? 0.216 15.386 7.420 1.00 91.94 200 ARG A CA 1
ATOM 1596 C C . ARG A 1 200 ? -0.580 14.093 7.375 1.00 91.94 200 ARG A C 1
ATOM 1598 O O . ARG A 1 200 ? -1.495 13.932 8.179 1.00 91.94 200 ARG A O 1
ATOM 1605 N N . PHE A 1 201 ? -0.214 13.173 6.486 1.00 94.31 201 PHE A N 1
ATOM 1606 C CA . PHE A 1 201 ? -0.828 11.853 6.417 1.00 94.31 201 PHE A CA 1
ATOM 1607 C C . PHE A 1 201 ? -0.711 11.100 7.732 1.00 94.31 201 PHE A C 1
ATOM 1609 O O . PHE A 1 201 ? -1.728 10.709 8.296 1.00 94.31 201 PHE A O 1
ATOM 1616 N N . ARG A 1 202 ? 0.495 10.991 8.288 1.00 96.38 202 ARG A N 1
ATOM 1617 C CA . ARG A 1 202 ? 0.711 10.323 9.579 1.00 96.38 202 ARG A CA 1
ATOM 1618 C C . ARG A 1 202 ? -0.134 10.940 10.685 1.00 96.38 202 ARG A C 1
ATOM 1620 O O . ARG A 1 202 ? -0.829 10.230 11.404 1.00 96.38 202 ARG A O 1
ATOM 1627 N N . PHE A 1 203 ? -0.125 12.266 10.788 1.00 95.38 203 PHE A N 1
ATOM 1628 C CA . PHE A 1 203 ? -0.924 12.978 11.780 1.00 95.38 203 PHE A CA 1
ATOM 1629 C C . PHE A 1 203 ? -2.429 12.721 11.615 1.00 95.38 203 PHE A C 1
ATOM 1631 O O . PHE A 1 203 ? -3.133 12.492 12.598 1.00 95.38 203 PHE A O 1
ATOM 1638 N N . ALA A 1 204 ? -2.924 12.720 10.377 1.00 94.88 204 ALA A N 1
ATOM 1639 C CA . ALA A 1 204 ? -4.317 12.426 10.071 1.00 94.88 204 ALA A CA 1
ATOM 1640 C C . ALA A 1 204 ? -4.709 10.992 10.440 1.00 94.88 204 ALA A C 1
ATOM 1642 O O . ALA A 1 204 ? -5.766 10.784 11.031 1.00 94.88 204 ALA A O 1
ATOM 1643 N N . VAL A 1 205 ? -3.853 10.020 10.118 1.00 96.25 205 VAL A N 1
ATOM 1644 C CA . VAL A 1 205 ? -4.045 8.606 10.459 1.00 96.25 205 VAL A CA 1
ATOM 1645 C C . VAL A 1 205 ? -4.121 8.422 11.976 1.00 96.25 205 VAL A C 1
ATOM 1647 O O . VAL A 1 205 ? -5.048 7.782 12.468 1.00 96.25 205 VAL A O 1
ATOM 1650 N N . LEU A 1 206 ? -3.206 9.037 12.732 1.00 96.94 206 LEU A N 1
ATOM 1651 C CA . LEU A 1 206 ? -3.206 8.971 14.198 1.00 96.94 206 LEU A CA 1
ATOM 1652 C C . LEU A 1 206 ? -4.458 9.616 14.810 1.00 96.94 206 LEU A C 1
ATOM 1654 O O . LEU A 1 206 ? -5.015 9.101 15.777 1.00 96.94 206 LEU A O 1
ATOM 1658 N N . LYS A 1 207 ? -4.965 10.702 14.211 1.00 96.56 207 LYS A N 1
ATOM 1659 C CA . LYS A 1 207 ? -6.206 11.358 14.650 1.00 96.56 207 LYS A CA 1
ATOM 1660 C C . LYS A 1 207 ? -7.464 10.501 14.511 1.00 96.56 207 LYS A C 1
ATOM 1662 O O . LYS A 1 207 ? -8.460 10.826 15.151 1.00 96.56 207 LYS A O 1
ATOM 1667 N N . LEU A 1 208 ? -7.436 9.421 13.727 1.00 95.81 208 LEU A N 1
ATOM 1668 C CA . LEU A 1 208 ? -8.548 8.465 13.678 1.00 95.81 208 LEU A CA 1
ATOM 1669 C C . LEU A 1 208 ? -8.702 7.676 14.989 1.00 95.81 208 LEU A C 1
ATOM 1671 O O . LEU A 1 208 ? -9.736 7.043 15.180 1.00 95.81 208 LEU A O 1
ATOM 1675 N N . ASN A 1 209 ? -7.697 7.704 15.880 1.00 96.69 209 ASN A N 1
ATOM 1676 C CA . ASN A 1 209 ? -7.704 7.054 17.196 1.00 96.69 209 ASN A CA 1
ATOM 1677 C C . ASN A 1 209 ? -8.151 5.578 17.151 1.00 96.69 209 ASN A C 1
ATOM 1679 O O . ASN A 1 209 ? -8.887 5.098 18.010 1.00 96.69 209 ASN A O 1
ATOM 1683 N N . ALA A 1 210 ? -7.730 4.867 16.103 1.00 97.81 210 ALA A N 1
ATOM 1684 C CA . ALA A 1 210 ? -8.151 3.495 15.831 1.00 97.81 210 ALA A CA 1
ATOM 1685 C C . ALA A 1 210 ? -6.990 2.489 15.860 1.00 97.81 210 ALA A C 1
ATOM 1687 O O . ALA A 1 210 ? -7.119 1.393 15.322 1.00 97.81 210 ALA A O 1
ATOM 1688 N N . GLY A 1 211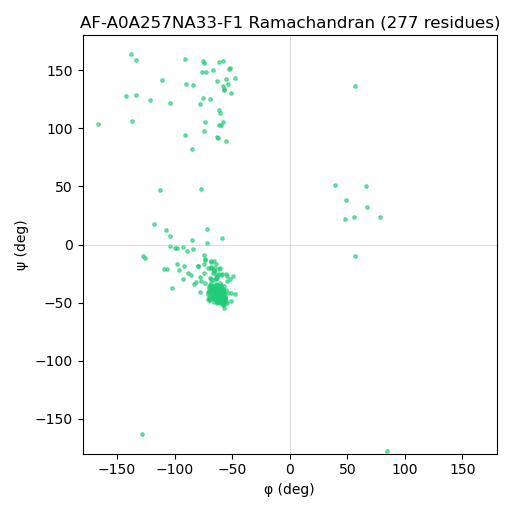 ? -5.852 2.846 16.464 1.00 97.69 211 GLY A N 1
ATOM 1689 C CA . GLY A 1 211 ? -4.701 1.947 16.614 1.00 97.69 211 GLY A CA 1
ATOM 1690 C C . GLY A 1 211 ? -3.836 1.784 15.356 1.00 97.69 211 GLY A C 1
ATOM 1691 O O . GLY A 1 211 ? -3.185 0.757 15.184 1.00 97.69 211 GLY A O 1
ATOM 1692 N N . PHE A 1 212 ? -3.855 2.750 14.433 1.00 98.12 212 PHE A N 1
ATOM 1693 C CA . PHE A 1 212 ? -3.143 2.646 13.152 1.00 98.12 212 PHE A CA 1
ATOM 1694 C C . PHE A 1 212 ? -1.611 2.762 13.248 1.00 98.12 212 PHE A C 1
ATOM 1696 O O . PHE A 1 212 ? -0.944 2.678 12.218 1.00 98.12 212 PHE A O 1
ATOM 1703 N N . GLU A 1 213 ? -1.029 2.916 14.442 1.00 98.00 213 GLU A N 1
ATOM 1704 C CA . GLU A 1 213 ? 0.427 2.990 14.636 1.00 98.00 213 GLU A CA 1
ATOM 1705 C C . GLU A 1 213 ? 1.135 1.784 14.011 1.00 98.00 213 GLU A C 1
ATOM 1707 O O . GLU A 1 213 ? 2.118 1.953 13.300 1.00 98.00 213 GLU A O 1
ATOM 1712 N N . VAL A 1 214 ? 0.564 0.585 14.173 1.00 97.31 214 VAL A N 1
ATOM 1713 C CA . VAL A 1 214 ? 1.106 -0.666 13.615 1.00 97.31 214 VAL A CA 1
ATOM 1714 C C . VAL A 1 214 ? 1.279 -0.614 12.091 1.00 97.31 214 VAL A C 1
ATOM 1716 O O . VAL A 1 214 ? 2.249 -1.137 11.546 1.00 97.31 214 VAL A O 1
ATOM 1719 N N . TRP A 1 215 ? 0.371 0.067 11.392 1.00 97.81 215 TRP A N 1
ATOM 1720 C CA . TRP A 1 215 ? 0.436 0.227 9.943 1.00 97.81 215 TRP A CA 1
ATOM 1721 C C . TRP A 1 215 ? 1.384 1.345 9.516 1.00 97.81 215 TRP A C 1
ATOM 1723 O O . TRP A 1 215 ? 1.998 1.239 8.456 1.00 97.81 215 TRP A O 1
ATOM 1733 N N . LEU A 1 216 ? 1.512 2.404 10.321 1.00 97.81 216 LEU A N 1
ATOM 1734 C CA . LEU A 1 216 ? 2.493 3.462 10.078 1.00 97.81 216 LEU A CA 1
ATOM 1735 C C . LEU A 1 216 ? 3.921 2.941 10.261 1.00 97.81 216 LEU A C 1
ATOM 1737 O O . LEU A 1 216 ? 4.768 3.236 9.422 1.00 97.81 216 LEU A O 1
ATOM 1741 N N . ASP A 1 217 ? 4.159 2.117 11.283 1.00 97.50 217 ASP A N 1
ATOM 1742 C CA . ASP A 1 217 ? 5.441 1.442 11.502 1.00 97.50 217 ASP A CA 1
ATOM 1743 C C . ASP A 1 217 ? 5.765 0.506 10.326 1.00 97.50 217 ASP A C 1
ATOM 1745 O O . ASP A 1 217 ? 6.856 0.555 9.757 1.00 97.50 217 ASP A O 1
ATOM 1749 N N . TRP A 1 218 ? 4.784 -0.288 9.881 1.00 97.31 218 TRP A N 1
ATOM 1750 C CA . TRP A 1 218 ? 4.942 -1.148 8.706 1.00 97.31 218 TRP A CA 1
ATOM 1751 C C . TRP A 1 218 ? 5.233 -0.359 7.423 1.00 97.31 218 TRP A C 1
ATOM 1753 O O . TRP A 1 218 ? 6.089 -0.756 6.630 1.00 97.31 218 TRP A O 1
ATOM 1763 N N . TYR A 1 219 ? 4.550 0.769 7.215 1.00 97.38 219 TYR A N 1
ATOM 1764 C CA . TYR A 1 219 ? 4.801 1.658 6.083 1.00 97.38 219 TYR A CA 1
ATOM 1765 C C . TYR A 1 219 ? 6.203 2.285 6.150 1.00 97.38 219 TYR A C 1
ATOM 1767 O O . TYR A 1 219 ? 6.898 2.317 5.134 1.00 97.38 219 TYR A O 1
ATOM 1775 N N . ASP A 1 220 ? 6.675 2.698 7.330 1.00 97.31 220 ASP A N 1
ATOM 1776 C CA . ASP A 1 220 ? 8.040 3.213 7.517 1.00 97.31 220 ASP A CA 1
ATOM 1777 C C . ASP A 1 220 ? 9.108 2.166 7.216 1.00 97.31 220 ASP A C 1
ATOM 1779 O O . ASP A 1 220 ? 10.136 2.475 6.605 1.00 97.31 220 ASP A O 1
ATOM 1783 N N . ASP A 1 221 ? 8.851 0.915 7.586 1.00 97.25 221 ASP A N 1
ATOM 1784 C CA . ASP A 1 221 ? 9.717 -0.199 7.230 1.00 97.25 221 ASP A CA 1
ATOM 1785 C C . ASP A 1 221 ? 9.812 -0.367 5.707 1.00 97.25 221 ASP A C 1
ATOM 1787 O O . ASP A 1 221 ? 10.896 -0.651 5.194 1.00 97.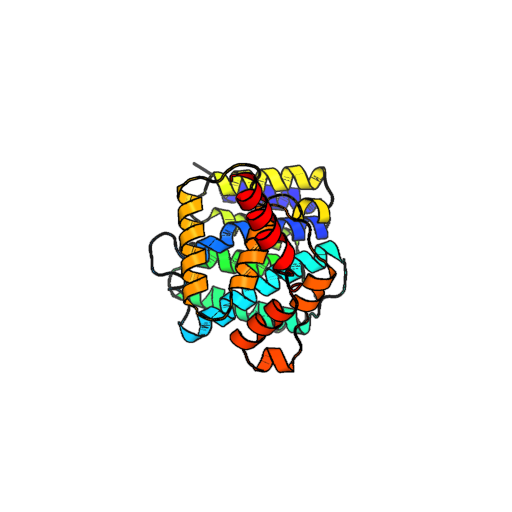25 221 ASP A O 1
ATOM 1791 N N . ARG A 1 222 ? 8.722 -0.134 4.957 1.00 96.75 222 ARG A N 1
ATOM 1792 C CA . ARG A 1 222 ? 8.752 -0.128 3.480 1.00 96.75 222 ARG A CA 1
ATOM 1793 C C . ARG A 1 222 ? 9.496 1.085 2.926 1.00 96.75 222 ARG A C 1
ATOM 1795 O O . ARG A 1 222 ? 10.285 0.931 1.996 1.00 96.75 222 ARG A O 1
ATOM 1802 N N . LEU A 1 223 ? 9.303 2.272 3.509 1.00 95.88 223 LEU A N 1
ATOM 1803 C CA . LEU A 1 223 ? 10.050 3.475 3.123 1.00 95.88 223 LEU A CA 1
ATOM 1804 C C . LEU A 1 223 ? 11.563 3.247 3.217 1.00 95.88 223 LEU A C 1
ATOM 1806 O O . LEU A 1 223 ? 12.298 3.678 2.331 1.00 95.88 223 LEU A O 1
ATOM 1810 N N . GLN A 1 224 ? 12.006 2.522 4.246 1.00 96.75 224 GLN A N 1
ATOM 1811 C CA . GLN A 1 224 ? 13.414 2.224 4.521 1.00 96.75 224 GLN A CA 1
ATOM 1812 C C . GLN A 1 224 ? 13.933 0.947 3.842 1.00 96.75 224 GLN A C 1
ATOM 1814 O O . GLN A 1 224 ? 15.123 0.658 3.941 1.00 96.75 224 GLN A O 1
ATOM 1819 N N . GLY A 1 225 ? 13.076 0.170 3.172 1.00 96.00 225 GLY A N 1
ATOM 1820 C CA . GLY A 1 225 ? 13.476 -1.098 2.553 1.00 96.00 225 GLY A CA 1
ATOM 1821 C C . GLY A 1 225 ? 13.867 -2.171 3.572 1.00 96.00 225 GLY A C 1
ATOM 1822 O O . GLY A 1 225 ? 14.755 -2.982 3.321 1.00 96.00 225 GLY A O 1
ATOM 1823 N N . LYS A 1 226 ? 13.249 -2.178 4.758 1.00 96.56 226 LYS A N 1
ATOM 1824 C CA . LYS A 1 226 ? 13.546 -3.208 5.757 1.00 96.56 226 LYS A CA 1
ATOM 1825 C C . LYS A 1 226 ? 13.079 -4.588 5.275 1.00 96.56 226 LYS A C 1
ATOM 1827 O O . LYS A 1 226 ? 12.059 -4.682 4.573 1.00 96.56 226 LYS A O 1
ATOM 1832 N N . PRO A 1 227 ? 13.755 -5.673 5.694 1.00 95.94 227 PRO A N 1
ATOM 1833 C CA . PRO A 1 227 ? 13.284 -7.034 5.457 1.00 95.94 227 PRO A CA 1
ATOM 1834 C C . PRO A 1 227 ? 11.840 -7.238 5.929 1.00 95.94 227 PRO A C 1
ATOM 1836 O O . PRO A 1 227 ? 11.367 -6.557 6.839 1.00 95.94 227 PRO A O 1
ATOM 1839 N N . ILE A 1 228 ? 11.126 -8.157 5.283 1.00 95.44 228 ILE A N 1
ATOM 1840 C CA . ILE A 1 228 ? 9.718 -8.445 5.579 1.00 95.44 228 ILE A CA 1
ATOM 1841 C C . ILE A 1 228 ? 9.653 -9.750 6.358 1.00 95.44 228 ILE A C 1
ATOM 1843 O O . ILE A 1 228 ? 10.080 -10.789 5.858 1.00 95.44 228 ILE A O 1
ATOM 1847 N N . ASP A 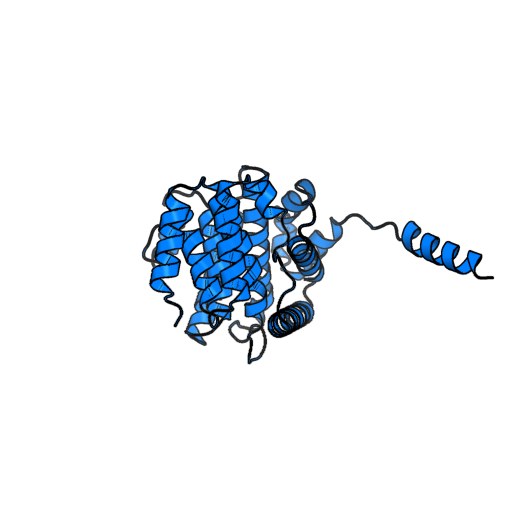1 229 ? 9.077 -9.714 7.558 1.00 95.75 229 ASP A N 1
ATOM 1848 C CA . ASP A 1 229 ? 8.715 -10.938 8.269 1.00 95.75 229 ASP A CA 1
ATOM 1849 C C . ASP A 1 229 ? 7.474 -11.553 7.605 1.00 95.75 229 ASP A C 1
ATOM 1851 O O . ASP A 1 229 ? 6.335 -11.145 7.845 1.00 95.75 229 ASP A O 1
ATOM 1855 N N . ILE A 1 230 ? 7.707 -12.535 6.731 1.00 95.06 230 ILE A N 1
ATOM 1856 C CA . ILE A 1 230 ? 6.656 -13.232 5.977 1.00 95.06 230 ILE A CA 1
ATOM 1857 C C . ILE A 1 230 ? 5.663 -13.928 6.918 1.00 95.06 230 ILE A C 1
ATOM 1859 O O . ILE A 1 230 ? 4.470 -13.998 6.614 1.00 95.06 230 ILE A O 1
ATOM 1863 N N . LYS A 1 231 ? 6.125 -14.449 8.063 1.00 94.75 231 LYS A N 1
ATOM 1864 C CA . LYS A 1 231 ? 5.259 -15.152 9.016 1.00 94.75 231 LYS A CA 1
ATOM 1865 C C . LYS A 1 231 ? 4.318 -14.166 9.701 1.00 94.75 231 LYS A C 1
ATOM 1867 O O . LYS A 1 231 ? 3.121 -14.440 9.778 1.00 94.75 231 LYS A O 1
ATOM 1872 N N . LEU A 1 232 ? 4.840 -13.024 10.139 1.00 95.38 232 LEU A N 1
ATOM 1873 C CA . LEU A 1 232 ? 4.034 -11.951 10.715 1.00 95.38 232 LEU A CA 1
ATOM 1874 C C . LEU A 1 232 ? 3.039 -11.390 9.691 1.00 95.38 232 LEU A C 1
ATOM 1876 O O . LEU A 1 232 ? 1.856 -11.259 9.997 1.00 95.38 232 LEU A O 1
ATOM 1880 N N . LEU A 1 233 ? 3.488 -11.130 8.458 1.00 95.19 233 LEU A N 1
ATOM 1881 C CA . LEU A 1 233 ? 2.637 -10.621 7.378 1.00 95.19 233 LEU A CA 1
ATOM 1882 C C . LEU A 1 233 ? 1.461 -11.564 7.079 1.00 95.19 233 LEU A C 1
ATOM 1884 O O . LEU A 1 233 ? 0.322 -11.113 6.966 1.00 95.19 233 LEU A O 1
ATOM 1888 N N . ARG A 1 234 ? 1.714 -12.879 7.038 1.00 93.12 234 ARG A N 1
ATOM 1889 C CA . ARG A 1 234 ? 0.661 -13.901 6.922 1.00 93.12 234 ARG A CA 1
ATOM 1890 C C . ARG A 1 234 ? -0.365 -13.790 8.042 1.00 93.12 234 ARG A C 1
ATOM 1892 O O . ARG A 1 234 ? -1.562 -13.844 7.778 1.00 93.12 234 ARG A O 1
ATOM 1899 N N . GLN A 1 235 ? 0.071 -13.625 9.289 1.00 94.62 235 GLN A N 1
ATOM 1900 C CA . GLN A 1 235 ? -0.855 -13.466 10.415 1.00 94.62 235 GLN A CA 1
ATOM 1901 C C . GLN A 1 235 ? -1.665 -12.168 10.304 1.00 94.62 235 GLN A C 1
ATOM 1903 O O . GLN A 1 235 ? -2.857 -12.163 10.601 1.00 94.62 235 GLN A O 1
ATOM 1908 N N . TRP A 1 236 ? -1.049 -11.087 9.821 1.00 95.06 236 TRP A N 1
ATOM 1909 C CA . TRP A 1 236 ? -1.728 -9.807 9.615 1.00 95.06 236 TRP A CA 1
ATOM 1910 C C . TRP A 1 236 ? -2.805 -9.864 8.539 1.00 95.06 236 TRP A C 1
ATOM 1912 O O . TRP A 1 236 ? -3.871 -9.271 8.693 1.00 95.06 236 TRP A O 1
ATOM 1922 N N . ASN A 1 237 ? -2.555 -10.593 7.457 1.00 92.38 237 ASN A N 1
ATOM 1923 C CA . ASN A 1 237 ? -3.516 -10.724 6.368 1.00 92.38 237 ASN A CA 1
ATOM 1924 C C . ASN A 1 237 ? -4.632 -11.737 6.671 1.00 92.38 237 ASN A C 1
ATOM 1926 O O . ASN A 1 237 ? -5.706 -11.650 6.069 1.00 92.38 237 ASN A O 1
ATOM 1930 N N . ASN A 1 238 ? -4.416 -12.629 7.646 1.00 92.38 238 ASN A N 1
ATOM 1931 C CA . ASN A 1 238 ? -5.342 -13.683 8.066 1.00 92.38 238 ASN A CA 1
ATOM 1932 C C . ASN A 1 238 ? -5.887 -13.456 9.492 1.00 92.38 238 ASN A C 1
ATOM 1934 O O . ASN A 1 238 ? -5.913 -14.370 10.317 1.00 92.38 238 ASN A O 1
ATOM 1938 N N . VAL A 1 239 ? -6.335 -12.229 9.790 1.00 94.94 239 VAL A N 1
ATOM 1939 C CA . VAL A 1 239 ? -6.965 -11.896 11.081 1.00 94.94 239 VAL A CA 1
ATOM 1940 C C . VAL A 1 239 ? -8.179 -12.802 11.342 1.00 94.94 239 VAL A C 1
ATOM 1942 O O . VAL A 1 239 ? -9.025 -12.933 10.454 1.00 94.94 239 VAL A O 1
ATOM 1945 N N . PRO A 1 240 ? -8.334 -13.390 12.542 1.00 95.69 240 PRO A N 1
ATOM 1946 C CA . PRO A 1 240 ? -9.481 -14.238 12.867 1.00 95.69 240 PRO A CA 1
ATOM 1947 C C . PRO A 1 240 ? -10.841 -13.549 12.650 1.00 95.69 240 PRO A C 1
ATOM 1949 O O . PRO A 1 240 ? -11.001 -12.356 12.917 1.00 95.69 240 PRO A O 1
ATOM 1952 N N . LYS A 1 241 ? -11.846 -14.291 12.158 1.00 93.25 241 LYS A N 1
ATOM 1953 C CA . LYS A 1 241 ? -13.172 -13.739 11.796 1.00 93.25 241 LYS A CA 1
ATOM 1954 C C . LYS A 1 241 ? -13.904 -13.104 12.984 1.00 93.25 241 LYS A C 1
ATOM 1956 O O . LYS A 1 241 ? -14.659 -12.154 12.805 1.00 93.25 241 LYS A O 1
ATOM 1961 N N . ASP A 1 242 ? -13.708 -13.634 14.183 1.00 97.06 242 ASP A N 1
ATOM 1962 C CA . ASP A 1 242 ? -14.226 -13.099 15.444 1.00 97.06 242 ASP A CA 1
ATOM 1963 C C . ASP A 1 242 ? -13.608 -11.739 15.794 1.00 9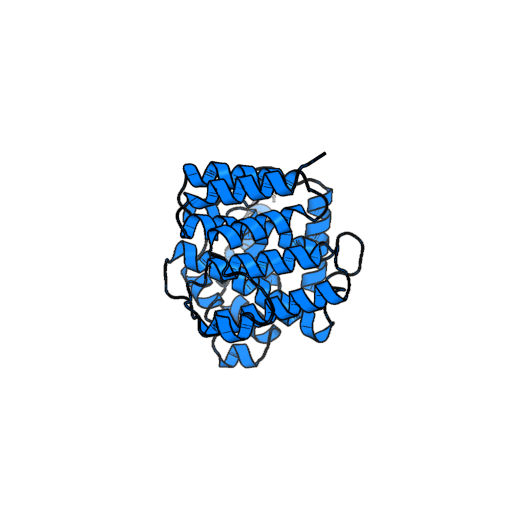7.06 242 ASP A C 1
ATOM 1965 O O . ASP A 1 242 ? -14.331 -10.848 16.234 1.00 97.06 242 ASP A O 1
ATOM 1969 N N . ILE A 1 243 ? -12.315 -11.540 15.523 1.00 97.56 243 ILE A N 1
ATOM 1970 C CA . ILE A 1 243 ? -11.652 -10.236 15.655 1.00 97.56 243 ILE A CA 1
ATOM 1971 C C . ILE A 1 243 ? -12.122 -9.279 14.554 1.00 97.56 243 ILE A C 1
ATOM 1973 O O . ILE A 1 243 ? -12.407 -8.117 14.835 1.00 97.56 243 ILE A O 1
ATOM 1977 N N . GLN A 1 244 ? -12.283 -9.754 13.313 1.00 94.25 244 GLN A N 1
ATOM 1978 C CA . GLN A 1 244 ? -12.776 -8.917 12.210 1.00 94.25 244 GLN A CA 1
ATOM 1979 C C . GLN A 1 244 ? -14.158 -8.308 12.510 1.00 94.25 244 GLN A C 1
ATOM 1981 O O . GLN A 1 244 ? -14.390 -7.132 12.234 1.00 94.25 244 GLN A O 1
ATOM 1986 N N . LYS A 1 245 ? -15.061 -9.078 13.134 1.00 95.19 245 LYS A N 1
ATOM 1987 C CA . LYS A 1 245 ? -16.406 -8.618 13.532 1.00 95.19 245 LYS A CA 1
ATOM 1988 C C . LYS A 1 245 ? -16.401 -7.522 14.602 1.00 95.19 245 LYS A C 1
ATOM 1990 O O . LYS A 1 245 ? -17.399 -6.824 14.742 1.00 95.19 245 LYS A O 1
ATOM 1995 N N . GLN A 1 246 ? -15.309 -7.370 15.348 1.00 97.00 246 GLN A N 1
ATOM 1996 C CA . GLN A 1 246 ? -15.169 -6.351 16.393 1.00 97.00 246 GLN A CA 1
ATOM 1997 C C . GLN A 1 246 ? -14.717 -4.987 15.837 1.00 97.00 246 GLN A C 1
ATOM 1999 O O . GLN A 1 246 ? -14.640 -4.010 16.580 1.00 97.00 246 GLN A O 1
ATOM 2004 N N . GLY A 1 247 ? -14.441 -4.898 14.531 1.00 96.44 247 GLY A N 1
ATOM 2005 C CA . GLY A 1 247 ? -14.107 -3.653 13.845 1.00 96.44 247 GLY A CA 1
ATOM 2006 C C . GLY A 1 247 ? -12.630 -3.255 13.928 1.00 96.44 247 GLY A C 1
ATOM 2007 O O . GLY A 1 247 ? -11.784 -3.963 14.474 1.00 96.44 247 GLY A O 1
ATOM 2008 N N . VAL A 1 248 ? -12.313 -2.092 13.350 1.00 97.88 248 VAL A N 1
ATOM 2009 C CA . VAL A 1 248 ? -10.932 -1.638 13.082 1.00 97.88 248 VAL A CA 1
ATOM 2010 C C . VAL A 1 248 ? -10.067 -1.569 14.337 1.00 97.88 248 VAL A C 1
ATOM 2012 O O . VAL A 1 248 ? -8.916 -1.994 14.304 1.00 97.88 248 VAL A O 1
ATOM 2015 N N . VAL A 1 249 ? -10.616 -1.067 15.447 1.00 98.44 249 VAL A N 1
ATOM 2016 C CA . VAL A 1 249 ? -9.875 -0.912 16.709 1.00 98.44 249 VAL A CA 1
ATOM 2017 C C . VAL A 1 249 ? -9.390 -2.268 17.223 1.00 98.44 249 VAL A C 1
ATOM 2019 O O . VAL A 1 249 ? -8.216 -2.418 17.556 1.00 98.44 249 VAL A O 1
ATOM 2022 N N . ALA A 1 250 ? -10.272 -3.271 17.244 1.00 98.44 250 ALA A N 1
ATOM 2023 C CA . ALA A 1 250 ? -9.939 -4.618 17.695 1.00 98.44 250 ALA A CA 1
ATOM 2024 C C . ALA A 1 250 ? -8.953 -5.312 16.746 1.00 98.44 250 ALA A C 1
ATOM 2026 O O . ALA A 1 250 ? -8.004 -5.944 17.208 1.00 98.44 250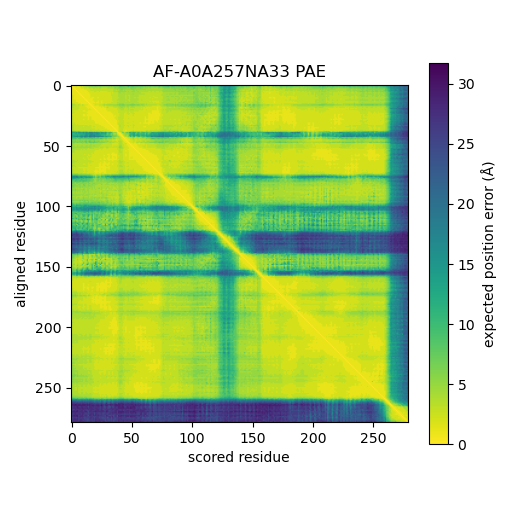 ALA A O 1
ATOM 2027 N N . ILE A 1 251 ? -9.129 -5.138 15.429 1.00 98.25 251 ILE A N 1
ATOM 2028 C CA . ILE A 1 251 ? -8.183 -5.633 14.422 1.00 98.25 251 ILE A CA 1
ATOM 2029 C C . ILE A 1 251 ? -6.791 -5.055 14.687 1.00 98.25 251 ILE A C 1
ATOM 2031 O O . ILE A 1 251 ? -5.840 -5.809 14.861 1.00 98.25 251 ILE A O 1
ATOM 2035 N N . ASN A 1 252 ? -6.659 -3.735 14.778 1.00 98.31 252 ASN A N 1
ATOM 2036 C CA . ASN A 1 252 ? -5.363 -3.090 14.964 1.00 98.31 252 ASN A CA 1
ATOM 2037 C C . ASN A 1 252 ? -4.715 -3.442 16.315 1.00 98.31 252 ASN A C 1
ATOM 2039 O O . ASN A 1 252 ? -3.503 -3.655 16.378 1.00 98.31 252 ASN A O 1
ATOM 2043 N N . ALA A 1 253 ? -5.509 -3.585 17.381 1.00 98.19 253 ALA A N 1
ATOM 2044 C CA . ALA A 1 253 ? -5.027 -4.080 18.670 1.00 98.19 253 ALA A CA 1
ATOM 2045 C C . ALA A 1 253 ? -4.492 -5.520 18.572 1.00 98.19 253 ALA A C 1
ATOM 2047 O O . ALA A 1 253 ? -3.420 -5.817 19.105 1.00 98.19 253 ALA A O 1
ATOM 2048 N N . TYR A 1 254 ? -5.193 -6.398 17.847 1.00 98.12 254 TYR A N 1
ATOM 2049 C CA . TYR A 1 254 ? -4.733 -7.757 17.567 1.00 98.12 254 TYR A CA 1
ATOM 2050 C C . TYR A 1 254 ? -3.415 -7.754 16.784 1.00 98.12 254 TYR A C 1
ATOM 2052 O O . TYR A 1 254 ? -2.458 -8.391 17.220 1.00 98.12 254 TYR A O 1
ATOM 2060 N N . LEU A 1 255 ? -3.315 -6.985 15.695 1.00 97.75 255 LEU A N 1
ATOM 2061 C CA . LEU A 1 255 ? -2.086 -6.882 14.897 1.00 97.75 255 LEU A CA 1
ATOM 2062 C C . LEU A 1 255 ? -0.896 -6.415 15.737 1.00 97.75 255 LEU A C 1
ATOM 2064 O O . LEU A 1 255 ? 0.184 -7.001 15.673 1.00 97.75 255 LEU A O 1
ATOM 2068 N N . LYS A 1 256 ? -1.112 -5.408 16.589 1.00 97.19 256 LYS A N 1
ATOM 2069 C CA . LYS A 1 256 ? -0.101 -4.911 17.524 1.00 97.19 256 LYS A CA 1
ATOM 2070 C C . LYS A 1 256 ? 0.333 -5.978 18.532 1.00 97.19 256 LYS A C 1
ATOM 2072 O O . LYS A 1 256 ? 1.505 -6.030 18.884 1.00 97.19 256 LYS A O 1
ATOM 2077 N N . SER A 1 257 ? -0.580 -6.845 18.974 1.00 96.88 257 SER A N 1
ATOM 2078 C CA . SER A 1 257 ? -0.268 -7.939 19.908 1.00 96.88 257 SER A CA 1
ATOM 2079 C C . SER A 1 257 ? 0.620 -9.039 19.307 1.00 96.88 257 SER A C 1
ATOM 2081 O O . SER A 1 257 ? 1.261 -9.771 20.059 1.00 96.88 257 SER A O 1
ATOM 2083 N N . LEU A 1 258 ? 0.673 -9.143 17.972 1.00 96.31 258 LEU A N 1
ATOM 2084 C CA . LEU A 1 258 ? 1.528 -10.093 17.252 1.00 96.31 258 LEU A CA 1
ATOM 2085 C C . LEU A 1 258 ? 2.980 -9.621 17.137 1.00 96.31 258 LEU A C 1
ATOM 2087 O O . LEU A 1 258 ? 3.863 -10.431 16.855 1.00 96.31 258 LEU A O 1
ATOM 2091 N N . LEU A 1 259 ? 3.232 -8.322 17.321 1.00 93.62 259 LEU A N 1
ATOM 2092 C CA . LEU A 1 259 ? 4.586 -7.792 17.287 1.00 93.62 259 LEU A CA 1
ATOM 2093 C C . LEU A 1 259 ? 5.408 -8.407 18.426 1.00 93.62 259 LEU A C 1
ATOM 2095 O O . LEU A 1 259 ? 4.891 -8.560 19.540 1.00 93.62 259 LEU A O 1
ATOM 2099 N N . PRO A 1 260 ? 6.693 -8.736 18.187 1.00 87.50 260 PRO A N 1
ATOM 2100 C CA . PRO A 1 260 ? 7.576 -9.166 19.255 1.00 87.50 260 PRO A CA 1
ATOM 2101 C C . PRO A 1 260 ? 7.512 -8.146 20.385 1.00 87.50 260 PRO A C 1
ATOM 2103 O O . PRO A 1 260 ? 7.654 -6.942 20.154 1.00 87.50 260 PRO A O 1
ATOM 2106 N N . LYS A 1 261 ? 7.308 -8.617 21.618 1.00 77.88 261 LYS A N 1
ATOM 2107 C CA . LYS A 1 261 ? 7.524 -7.765 22.783 1.00 77.88 261 LYS A CA 1
ATOM 2108 C C . LYS A 1 261 ? 8.996 -7.396 22.740 1.00 77.88 261 LYS A C 1
ATOM 2110 O O . LYS A 1 261 ? 9.840 -8.240 23.026 1.00 77.88 261 LYS A O 1
ATOM 2115 N N . VAL A 1 262 ? 9.304 -6.173 22.314 1.00 61.50 262 VAL A N 1
ATOM 2116 C CA . VAL A 1 262 ? 10.650 -5.634 22.451 1.00 61.50 262 VAL A CA 1
ATOM 2117 C C . VAL A 1 262 ? 10.921 -5.693 23.943 1.00 61.50 262 VAL A C 1
ATOM 2119 O O . VAL A 1 262 ? 10.309 -4.949 24.710 1.00 61.50 262 VAL A O 1
ATOM 2122 N N . GLU A 1 263 ? 11.749 -6.643 24.376 1.00 50.91 263 GLU A N 1
ATOM 2123 C CA . GLU A 1 263 ? 12.229 -6.652 25.744 1.00 50.91 263 GLU A CA 1
ATOM 2124 C C . GLU A 1 263 ? 12.968 -5.330 25.922 1.00 50.91 263 GLU A C 1
ATOM 2126 O O . GLU A 1 263 ? 14.091 -5.137 25.460 1.00 50.91 263 GLU A O 1
ATOM 2131 N N . THR A 1 264 ? 12.318 -4.391 26.598 1.00 49.78 264 THR A N 1
ATOM 2132 C CA . THR A 1 264 ? 12.815 -3.056 26.941 1.00 49.78 264 THR A CA 1
ATOM 2133 C C . THR A 1 264 ? 14.096 -3.086 27.785 1.00 49.78 264 THR A C 1
ATOM 2135 O O . THR A 1 264 ? 14.590 -2.037 28.190 1.00 49.78 264 THR A O 1
ATOM 2138 N N . ARG A 1 265 ? 14.682 -4.266 28.022 1.00 43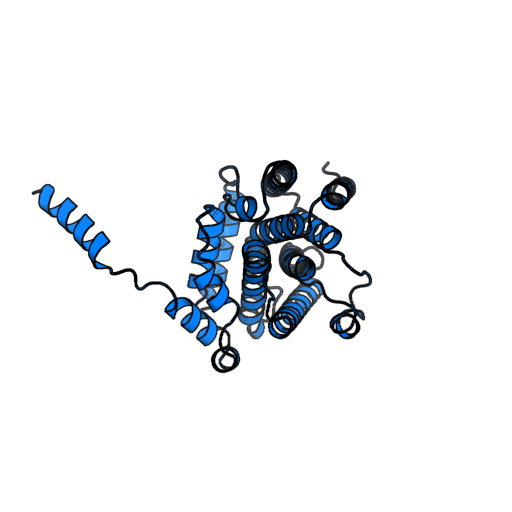.34 265 ARG A N 1
ATOM 2139 C CA . ARG A 1 265 ? 15.929 -4.462 28.755 1.00 43.34 265 ARG A CA 1
ATOM 2140 C C . ARG A 1 265 ? 17.154 -3.916 28.028 1.00 43.34 265 ARG A C 1
ATOM 2142 O O . ARG A 1 265 ? 18.003 -3.332 28.685 1.00 43.34 265 ARG A O 1
ATOM 2149 N N . SER A 1 266 ? 17.266 -4.018 26.701 1.00 49.09 266 SER A N 1
ATOM 2150 C CA . SER A 1 266 ? 18.559 -3.728 26.048 1.00 49.09 266 SER A CA 1
ATOM 2151 C C . SER A 1 266 ? 18.815 -2.240 25.774 1.00 49.09 266 SER A C 1
ATOM 2153 O O . SER A 1 266 ? 19.960 -1.802 25.879 1.00 49.09 266 SER A O 1
ATOM 2155 N N . VAL A 1 267 ? 17.787 -1.438 25.469 1.00 55.53 267 VAL A N 1
ATOM 2156 C CA . VAL A 1 267 ? 17.965 0.004 25.193 1.00 55.53 267 VAL A CA 1
ATOM 2157 C C . VAL A 1 267 ? 18.134 0.776 26.497 1.00 55.53 267 VAL A C 1
ATOM 2159 O O . VAL A 1 267 ? 19.029 1.611 26.595 1.00 55.53 267 VAL A O 1
ATOM 2162 N N . PHE A 1 268 ? 17.355 0.437 27.531 1.00 51.47 268 PHE A N 1
ATOM 2163 C CA . PHE A 1 268 ? 17.507 1.062 28.842 1.00 51.47 268 PHE A CA 1
ATOM 2164 C C . PHE A 1 268 ? 18.850 0.689 29.480 1.00 51.47 268 PHE A C 1
ATOM 2166 O O . PHE A 1 268 ? 19.527 1.581 29.971 1.00 51.47 268 PHE A O 1
ATOM 2173 N N . GLU A 1 269 ? 19.309 -0.569 29.387 1.00 48.12 269 GLU A N 1
ATOM 2174 C CA . GLU A 1 269 ? 20.651 -0.948 29.859 1.00 48.12 269 GLU A CA 1
ATOM 2175 C C . GLU A 1 269 ? 21.785 -0.373 29.005 1.00 48.12 269 GLU A C 1
ATOM 2177 O O . GLU A 1 269 ? 22.828 -0.028 29.554 1.00 48.12 269 GLU A O 1
ATOM 2182 N N . SER A 1 270 ? 21.616 -0.235 27.686 1.00 49.81 270 SER A N 1
ATOM 2183 C CA . SER A 1 270 ? 22.631 0.405 26.834 1.00 49.81 270 SER A CA 1
ATOM 2184 C C . SER A 1 270 ? 22.757 1.897 27.143 1.00 49.81 270 SER A C 1
ATOM 2186 O O . SER A 1 270 ? 23.872 2.405 27.237 1.00 49.81 270 SER A O 1
ATOM 2188 N N . CYS A 1 271 ? 21.640 2.585 27.401 1.00 48.97 271 CYS A N 1
ATOM 2189 C CA . CYS A 1 271 ? 21.651 3.960 27.893 1.00 48.97 271 CYS A CA 1
ATOM 2190 C C . CYS A 1 271 ? 22.215 4.045 29.322 1.00 48.97 271 CYS A C 1
ATOM 2192 O O . CYS A 1 271 ? 23.061 4.898 29.576 1.00 48.97 271 CYS A O 1
ATOM 2194 N N . LEU A 1 272 ? 21.846 3.139 30.237 1.00 48.41 272 LEU A N 1
ATOM 2195 C CA . LEU A 1 272 ? 22.365 3.130 31.612 1.00 48.41 272 LEU A CA 1
ATOM 2196 C C . LEU A 1 272 ? 23.883 2.901 31.648 1.00 48.41 272 LEU A C 1
ATOM 2198 O O . LEU A 1 272 ? 24.587 3.602 32.366 1.00 48.41 272 LEU A O 1
ATOM 2202 N N . ARG A 1 273 ? 24.405 1.972 30.835 1.00 56.69 273 ARG A N 1
ATOM 2203 C CA . ARG A 1 273 ? 25.851 1.712 30.715 1.00 56.69 273 ARG A CA 1
ATOM 2204 C C . ARG A 1 273 ? 26.601 2.869 30.059 1.00 56.69 273 ARG A C 1
ATOM 2206 O O . ARG A 1 273 ? 27.771 3.072 30.366 1.00 56.69 273 ARG A O 1
ATOM 2213 N N . TYR A 1 274 ? 25.952 3.622 29.170 1.00 51.34 274 TYR A N 1
ATOM 2214 C CA . TYR A 1 274 ? 26.526 4.840 28.597 1.00 51.34 274 TYR A CA 1
ATOM 2215 C C . TYR A 1 274 ? 26.612 5.961 29.647 1.00 51.34 274 TYR A C 1
ATOM 2217 O O . TYR A 1 274 ? 27.639 6.624 29.746 1.00 51.34 274 TYR A O 1
ATOM 2225 N N . PHE A 1 275 ? 25.593 6.114 30.500 1.00 51.09 275 PHE A N 1
ATOM 2226 C CA . PHE A 1 275 ? 25.595 7.101 31.588 1.00 51.09 275 PHE A CA 1
ATOM 2227 C C . PHE A 1 275 ? 26.505 6.726 32.771 1.00 51.09 275 PHE A C 1
ATOM 2229 O O . PHE A 1 275 ? 27.127 7.608 33.351 1.00 51.09 275 PHE A O 1
ATOM 2236 N N . GLN A 1 276 ? 26.657 5.438 33.091 1.00 59.62 276 GLN A N 1
ATOM 2237 C CA . GLN A 1 276 ? 27.563 4.949 34.145 1.00 59.62 276 GLN A CA 1
ATOM 2238 C C . GLN A 1 276 ? 29.053 4.992 33.767 1.00 59.62 276 GLN A C 1
ATOM 2240 O O . GLN A 1 276 ? 29.897 4.732 34.612 1.00 59.62 276 GLN A O 1
ATOM 2245 N N . ARG A 1 277 ? 29.391 5.282 32.504 1.00 55.91 277 ARG A N 1
ATOM 2246 C CA . ARG A 1 277 ? 30.779 5.473 32.042 1.00 55.91 277 ARG A CA 1
ATOM 2247 C C . ARG A 1 277 ? 31.194 6.945 31.954 1.00 55.91 277 ARG A C 1
ATOM 2249 O O . ARG A 1 277 ? 32.331 7.223 31.590 1.00 55.91 277 ARG A O 1
ATOM 2256 N N . LEU A 1 278 ? 30.272 7.867 32.227 1.00 51.66 278 LEU A N 1
ATOM 2257 C CA . LEU A 1 278 ? 30.485 9.316 32.142 1.00 51.66 278 LEU A CA 1
ATOM 2258 C C . LEU A 1 278 ? 30.648 9.987 33.520 1.00 51.66 278 LEU A C 1
ATOM 2260 O O . LEU A 1 278 ? 30.732 11.211 33.580 1.00 51.66 278 LEU A O 1
ATOM 2264 N N . TRP A 1 279 ? 30.723 9.195 34.592 1.00 52.47 279 TRP A N 1
ATOM 2265 C CA . TRP A 1 279 ? 31.006 9.593 35.974 1.00 52.47 279 TRP A CA 1
ATOM 2266 C C . TRP A 1 279 ? 31.909 8.545 36.622 1.00 52.47 279 TRP A C 1
ATOM 2268 O O . TRP A 1 279 ? 32.672 8.924 37.535 1.00 52.47 279 TRP A O 1
#